Protein AF-A0A1Y1QY72-F1 (afdb_monomer)

Secondary structure (DSSP, 8-state):
-HHHHHHHHHHHHHHHHHHHHHHHHH------SEEEEEP--B-TTSPBPHHHHHHHHHHHHHHHTTS-SEEEEE--B-TTS-BHHHHHHHHHHHTT--GGGEEEETT--SHHHHHHHHTTT--TTS-EEEE--HHHHHHHHHHHHHTT-SSEEEE--S---HHHHHHHHHHHHHHHHHHHSPPPPPS--HHHHTT---TTEEEEEEEEEEETTEEEEEEEEEEEHHHHHHHHHHHHHHH-PPPPEEETTEEE-S-TT-TTPPPTTSSEEEEEEESS------GGGGGGS-EEEEEEEE--TT--

Radius of gyration: 23.37 Å; Cα contacts (8 Å, |Δi|>4): 575; chains: 1; bounding box: 53×59×59 Å

Organism: NCBI:txid525917

Sequence (304 aa):
MIKKSLLIFALLYFFGIAAIWLDGATTGYEKSEYAVVLGNQVYPSGEPSERLKARLERAAELFRDGTVQRIIVSGGLGKEGHDEATVMKQYLATQGIPTAAVVADSYGNNTRLTALNAHRWVQLDKPVIVVSQLYHLSRSEMAFRKEGFVNVGAAYPHYFEWRDVYASLRELPAWVSYWLSESVPECEDFLKEMGWKIDGVEYQSCDAEIALQSRTMVAKYHVAGKYAAAVEQLFHDRTGMPMMKFACCGWEVSGQLYLGVPIPDTPYAVYMVSGEETGIDDRAHWDQISHFKIYIRHLYWSDV

Solvent-accessible surface area (backbone atoms only — not comparable to full-atom values): 16502 Å² total; per-residue (Å²): 109,68,71,59,55,52,50,50,52,53,49,54,51,50,52,47,40,51,48,36,39,49,49,30,68,68,47,52,66,73,76,19,60,39,32,41,34,60,59,82,48,63,44,85,88,64,45,66,31,72,70,37,45,40,34,50,52,43,52,51,48,37,42,74,74,60,42,18,71,31,38,36,28,22,6,20,69,42,98,74,72,47,52,38,5,60,46,52,47,54,51,42,38,77,73,69,44,59,64,89,40,45,46,65,35,58,45,14,72,43,66,54,35,34,35,57,56,41,60,82,80,46,61,45,87,42,51,35,30,40,27,33,54,45,65,48,34,46,51,44,50,50,32,28,44,52,68,54,34,70,39,69,20,43,50,55,39,100,72,86,58,78,65,53,61,60,51,36,63,58,37,50,63,49,38,52,52,60,66,70,45,78,62,77,74,74,73,53,65,60,49,61,74,74,68,53,85,58,86,58,58,42,84,73,51,46,44,74,43,76,62,89,62,43,74,32,42,33,25,34,29,40,24,41,16,76,36,41,67,63,50,52,50,51,42,26,76,74,44,65,43,67,77,64,38,72,55,103,41,31,38,32,51,81,54,98,73,62,87,68,54,58,26,82,100,49,55,36,24,63,54,53,33,46,62,54,82,42,90,79,78,51,77,92,53,34,59,76,39,80,35,29,34,38,40,39,32,53,52,53,84,86,78,104

Structure (mmCIF, N/CA/C/O backbone):
data_AF-A0A1Y1QY72-F1
#
_entry.id   AF-A0A1Y1QY72-F1
#
loop_
_atom_site.group_PDB
_atom_site.id
_atom_site.type_symbol
_atom_site.label_atom_id
_atom_site.label_alt_id
_atom_site.label_comp_id
_atom_site.label_asym_id
_atom_site.label_entity_id
_atom_site.label_seq_id
_atom_site.pdbx_PDB_ins_code
_atom_site.Cartn_x
_atom_site.Cartn_y
_atom_site.Cartn_z
_atom_site.occupancy
_atom_site.B_iso_or_equiv
_atom_site.auth_seq_id
_atom_site.auth_comp_id
_atom_site.auth_asym_id
_atom_site.auth_atom_id
_atom_site.pdbx_PDB_model_num
ATOM 1 N N . MET A 1 1 ? -12.940 42.359 -2.063 1.00 66.81 1 MET A N 1
ATOM 2 C CA . MET A 1 1 ? -13.130 41.099 -2.822 1.00 66.81 1 MET A CA 1
ATOM 3 C C . MET A 1 1 ? -12.295 39.958 -2.246 1.00 66.81 1 MET A C 1
ATOM 5 O O . MET A 1 1 ? -12.886 38.960 -1.871 1.00 66.81 1 MET A O 1
ATOM 9 N N . ILE A 1 2 ? -10.988 40.148 -2.022 1.00 77.44 2 ILE A N 1
ATOM 10 C CA . ILE A 1 2 ? -10.061 39.130 -1.472 1.00 77.44 2 ILE A CA 1
ATOM 11 C C . ILE A 1 2 ? -10.559 38.459 -0.171 1.00 77.44 2 ILE A C 1
ATOM 13 O O . ILE A 1 2 ? -10.563 37.237 -0.078 1.00 77.44 2 ILE A O 1
ATOM 17 N N . LYS A 1 3 ? -11.079 39.224 0.805 1.00 81.25 3 LYS A N 1
ATOM 18 C CA . LYS A 1 3 ? -11.621 38.660 2.064 1.00 81.25 3 LYS A CA 1
ATOM 19 C C . LYS A 1 3 ? -12.824 37.724 1.865 1.00 81.25 3 LYS A C 1
ATOM 21 O O . LYS A 1 3 ? -12.964 36.760 2.606 1.00 81.25 3 LYS A O 1
ATOM 26 N N . LYS A 1 4 ? -13.681 37.995 0.871 1.00 83.06 4 LYS A N 1
ATOM 27 C CA . LYS A 1 4 ? -14.836 37.136 0.557 1.00 83.06 4 LYS A CA 1
ATOM 28 C C . LYS A 1 4 ? -14.373 35.836 -0.103 1.00 83.06 4 LYS A C 1
ATOM 30 O O . LYS A 1 4 ? -14.849 34.778 0.276 1.00 83.06 4 LYS A O 1
ATOM 35 N N . SER A 1 5 ? -13.406 35.910 -1.018 1.00 85.94 5 SER A N 1
ATOM 36 C CA . SER A 1 5 ? -12.816 34.730 -1.663 1.00 85.94 5 SER A CA 1
ATOM 37 C C . SER A 1 5 ? -12.088 33.820 -0.666 1.00 85.94 5 SER A C 1
ATOM 39 O O . SER A 1 5 ? -12.282 32.612 -0.704 1.00 85.94 5 SER A O 1
ATOM 41 N N . LEU A 1 6 ? -11.323 34.393 0.272 1.00 89.81 6 LEU A N 1
ATOM 42 C CA . LEU A 1 6 ? -10.676 33.644 1.361 1.00 89.81 6 LEU A CA 1
ATOM 43 C C . LEU A 1 6 ? -11.691 32.930 2.259 1.00 89.81 6 LEU A C 1
ATOM 45 O O . LEU A 1 6 ? -11.500 31.767 2.598 1.00 89.81 6 LEU A O 1
ATOM 49 N N . LEU A 1 7 ? -12.781 33.613 2.618 1.00 91.50 7 LEU A N 1
ATOM 50 C CA . LEU A 1 7 ? -13.839 33.023 3.434 1.00 91.50 7 LEU A CA 1
ATOM 51 C C . LEU A 1 7 ? -14.542 31.871 2.705 1.00 91.50 7 LEU A C 1
ATOM 53 O O . LEU A 1 7 ? -14.779 30.830 3.305 1.00 91.50 7 LEU A O 1
ATOM 57 N N . ILE A 1 8 ? -14.841 32.038 1.413 1.00 92.44 8 ILE A N 1
ATOM 58 C CA . ILE A 1 8 ? -15.445 30.981 0.590 1.00 92.44 8 ILE A CA 1
ATOM 59 C C . ILE A 1 8 ? -14.523 29.761 0.533 1.00 92.44 8 ILE A C 1
ATOM 61 O O . ILE A 1 8 ? -14.982 28.649 0.772 1.00 92.44 8 ILE A O 1
ATOM 65 N N . PHE A 1 9 ? -13.228 29.960 0.275 1.00 91.50 9 PHE A N 1
ATOM 66 C CA . PHE A 1 9 ? -12.260 28.864 0.244 1.00 91.50 9 PHE A CA 1
ATOM 67 C C . PHE A 1 9 ? -12.175 28.134 1.591 1.00 91.50 9 PHE A C 1
ATOM 69 O O . PHE A 1 9 ? -12.246 26.909 1.630 1.00 91.50 9 PHE A O 1
ATOM 76 N N . ALA A 1 10 ? -12.096 28.875 2.700 1.00 91.25 10 ALA A N 1
ATOM 77 C CA . ALA A 1 10 ? -12.064 28.292 4.039 1.00 91.25 10 ALA A CA 1
ATOM 78 C C . ALA A 1 10 ? -13.333 27.480 4.355 1.00 91.25 10 ALA A C 1
ATOM 80 O O . ALA A 1 10 ? -13.238 26.398 4.928 1.00 91.25 10 ALA A O 1
ATOM 81 N N . LEU A 1 11 ? -14.510 27.971 3.949 1.00 93.81 11 LEU A N 1
ATOM 82 C CA . LEU A 1 11 ? -15.774 27.250 4.112 1.00 93.81 11 LEU A CA 1
ATOM 83 C C . LEU A 1 11 ? -15.806 25.974 3.268 1.00 93.81 11 LEU A C 1
ATOM 85 O O . LEU A 1 11 ? -16.126 24.918 3.800 1.00 93.81 11 LEU A O 1
ATOM 89 N N . LEU A 1 12 ? -15.441 26.048 1.985 1.00 92.50 12 LEU A N 1
ATOM 90 C CA . LEU A 1 12 ? -15.376 24.873 1.107 1.00 92.50 12 LEU A CA 1
ATOM 91 C C . LEU A 1 12 ? -14.437 23.805 1.668 1.00 92.50 12 LEU A C 1
ATOM 93 O O . LEU A 1 12 ? -14.776 22.627 1.685 1.00 92.50 12 LEU A O 1
ATOM 97 N N . TYR A 1 13 ? -13.285 24.227 2.177 1.00 92.12 13 TYR A N 1
ATOM 98 C CA . TYR A 1 13 ? -12.310 23.333 2.778 1.00 92.12 13 TYR A CA 1
ATOM 99 C C . TYR A 1 13 ? -12.835 22.690 4.071 1.00 92.12 13 TYR A C 1
ATOM 101 O O . TYR A 1 13 ? -12.722 21.479 4.254 1.00 92.12 13 TYR A O 1
ATOM 109 N N . PHE A 1 14 ? -13.483 23.476 4.937 1.00 92.69 14 PHE A N 1
ATOM 110 C CA . PHE A 1 14 ? -14.139 22.972 6.145 1.00 92.69 14 PHE A CA 1
ATOM 111 C C . PHE A 1 14 ? -15.234 21.948 5.820 1.00 92.69 14 PHE A C 1
ATOM 113 O O . PHE A 1 14 ? -15.248 20.862 6.397 1.00 92.69 14 PHE A O 1
ATOM 120 N N . PHE A 1 15 ? -16.119 22.261 4.869 1.00 94.56 15 PHE A N 1
ATOM 121 C CA . PHE A 1 15 ? -17.171 21.340 4.437 1.00 94.56 15 PHE A CA 1
ATOM 122 C C . PHE A 1 15 ? -16.606 20.091 3.752 1.00 94.56 15 PHE A C 1
ATOM 124 O O . PHE A 1 15 ? -17.150 19.010 3.951 1.00 94.56 15 PHE A O 1
ATOM 131 N N . GLY A 1 16 ? -15.498 20.206 3.014 1.00 92.62 16 GLY A N 1
ATOM 132 C CA . GLY A 1 16 ? -14.800 19.058 2.433 1.00 92.62 16 GLY A CA 1
ATOM 133 C C . GLY A 1 16 ? -14.252 18.106 3.498 1.00 92.62 16 GLY A C 1
ATOM 134 O O . GLY A 1 16 ? -14.473 16.901 3.417 1.00 92.62 16 GLY A O 1
ATOM 135 N N . ILE A 1 17 ? -13.612 18.632 4.546 1.00 92.88 17 ILE A N 1
ATOM 136 C CA . ILE A 1 17 ? -13.170 17.814 5.687 1.00 92.88 17 ILE A CA 1
ATOM 137 C C . ILE A 1 17 ? -14.370 17.186 6.401 1.00 92.88 17 ILE A C 1
ATOM 139 O O . ILE A 1 17 ? -14.345 15.995 6.697 1.00 92.88 17 ILE A O 1
ATOM 143 N N . ALA A 1 18 ? -15.431 17.957 6.653 1.00 92.88 18 ALA A N 1
ATOM 144 C CA . ALA A 1 18 ? -16.638 17.438 7.292 1.00 92.88 18 ALA A CA 1
ATOM 145 C C . ALA A 1 18 ? -17.276 16.300 6.476 1.00 92.88 18 ALA A C 1
ATOM 147 O O . ALA A 1 18 ? -17.712 15.311 7.059 1.00 92.88 18 ALA A O 1
ATOM 148 N N . ALA A 1 19 ? -17.275 16.403 5.143 1.00 93.31 19 ALA A N 1
ATOM 149 C CA . ALA A 1 19 ? -17.743 15.345 4.255 1.00 93.31 19 ALA A CA 1
ATOM 150 C C . ALA A 1 19 ? -16.873 14.080 4.352 1.00 93.31 19 ALA A C 1
ATOM 152 O O . ALA A 1 19 ? -17.427 12.994 4.467 1.00 93.31 19 ALA A O 1
ATOM 153 N N . ILE A 1 20 ? -15.540 14.208 4.393 1.00 92.19 20 ILE A N 1
ATOM 154 C CA . ILE A 1 20 ? -14.619 13.067 4.586 1.00 92.19 20 ILE A CA 1
ATOM 155 C C . ILE A 1 20 ? -14.879 12.361 5.923 1.00 92.19 20 ILE A C 1
ATOM 157 O O . ILE A 1 20 ? -14.891 11.133 5.991 1.00 92.19 20 ILE A O 1
ATOM 161 N N . TRP A 1 21 ? -15.100 13.127 6.992 1.00 92.50 21 TRP A N 1
ATOM 162 C CA . TRP A 1 21 ? -15.429 12.568 8.303 1.00 92.50 21 TRP A CA 1
ATOM 163 C C . TRP A 1 21 ? -16.797 11.892 8.316 1.00 92.50 21 TRP A C 1
ATOM 165 O O . TRP A 1 21 ? -16.937 10.833 8.920 1.00 92.50 21 TRP A O 1
ATOM 175 N N . LEU A 1 22 ? -17.796 12.485 7.658 1.00 93.56 22 LEU A N 1
ATOM 176 C CA . LEU A 1 22 ? -19.130 11.902 7.546 1.00 93.56 22 LEU A CA 1
ATOM 177 C C . LEU A 1 22 ? -19.102 10.596 6.744 1.00 93.56 22 LEU A C 1
ATOM 179 O O . LEU A 1 22 ? -19.694 9.615 7.179 1.00 93.56 22 LEU A O 1
ATOM 183 N N . ASP A 1 23 ? -18.380 10.565 5.625 1.00 92.44 23 ASP A N 1
ATOM 184 C CA . ASP A 1 23 ? -18.156 9.363 4.814 1.00 92.44 23 ASP A CA 1
ATOM 185 C C . ASP A 1 23 ? -17.519 8.249 5.660 1.00 92.44 23 ASP A C 1
ATOM 187 O O . ASP A 1 23 ? -18.094 7.176 5.823 1.00 92.44 23 ASP A O 1
ATOM 191 N N . GLY A 1 24 ? -16.415 8.552 6.351 1.00 90.00 24 GLY A N 1
ATOM 192 C CA . GLY A 1 24 ? -15.778 7.598 7.260 1.00 90.00 24 GLY A CA 1
ATOM 193 C C . GLY A 1 24 ? -16.646 7.180 8.457 1.00 90.00 24 GLY A C 1
ATOM 194 O O . GLY A 1 24 ? -16.467 6.085 8.974 1.00 90.00 24 GLY A O 1
ATOM 195 N N . ALA A 1 25 ? -17.570 8.021 8.932 1.00 90.88 25 ALA A N 1
ATOM 196 C CA . ALA A 1 25 ? -18.426 7.710 10.086 1.00 90.88 25 ALA A CA 1
ATOM 197 C C . ALA A 1 25 ? -19.674 6.910 9.699 1.00 90.88 25 ALA A C 1
ATOM 199 O O . ALA A 1 25 ? -20.266 6.238 10.541 1.00 90.88 25 ALA A O 1
ATOM 200 N N . THR A 1 26 ? -20.091 7.022 8.439 1.00 91.62 26 THR A N 1
ATOM 201 C CA . THR A 1 26 ? -21.244 6.309 7.877 1.00 91.62 26 THR A CA 1
ATOM 202 C C . THR A 1 26 ? -20.843 5.043 7.131 1.00 91.62 26 THR A C 1
ATOM 204 O O . THR A 1 26 ? -21.720 4.274 6.738 1.00 91.62 26 THR A O 1
ATOM 207 N N . THR A 1 27 ? -19.537 4.800 6.977 1.00 88.56 27 THR A N 1
ATOM 208 C CA . THR A 1 27 ? -19.017 3.552 6.428 1.00 88.56 27 THR A CA 1
ATOM 209 C C . THR A 1 27 ? -19.488 2.354 7.252 1.00 88.56 27 THR A C 1
ATOM 211 O O . THR A 1 27 ? -19.553 2.383 8.486 1.00 88.56 27 THR A O 1
ATOM 214 N N . GLY A 1 28 ? -19.858 1.298 6.541 1.00 92.25 28 GLY A N 1
ATOM 215 C CA . GLY A 1 28 ? -20.252 0.024 7.115 1.00 92.25 28 GLY A CA 1
ATOM 216 C C . GLY A 1 28 ? -19.235 -1.049 6.770 1.00 92.25 28 GLY A C 1
ATOM 217 O O . GLY A 1 28 ? -18.312 -0.845 5.984 1.00 92.25 28 GLY A O 1
ATOM 218 N N . TYR A 1 29 ? -19.425 -2.228 7.339 1.00 96.62 29 TYR A N 1
ATOM 219 C CA . TYR A 1 29 ? -18.692 -3.412 6.930 1.00 96.62 29 TYR A CA 1
ATOM 220 C C . TYR A 1 29 ? -19.565 -4.650 7.078 1.00 96.62 29 TYR A C 1
ATOM 222 O O . TYR A 1 29 ? -20.431 -4.732 7.950 1.00 96.62 29 TYR A O 1
ATOM 230 N N . GLU A 1 30 ? -19.302 -5.628 6.225 1.00 95.19 30 GLU A N 1
ATOM 231 C CA . GLU A 1 30 ? -19.850 -6.971 6.338 1.00 95.19 30 GLU A CA 1
ATOM 232 C C . GLU A 1 30 ? -18.829 -7.889 7.014 1.00 95.19 30 GLU A C 1
ATOM 234 O O . GLU A 1 30 ? -17.636 -7.581 7.087 1.00 95.19 30 GLU A O 1
ATOM 239 N N . LYS A 1 31 ? -19.289 -9.043 7.504 1.00 97.50 31 LYS A N 1
ATOM 240 C CA . LYS A 1 31 ? -18.385 -10.081 8.006 1.00 97.50 31 LYS A CA 1
ATOM 241 C C . LYS A 1 31 ? -17.411 -10.485 6.894 1.00 97.50 31 LYS A C 1
ATOM 243 O O . LYS A 1 31 ? -17.825 -10.760 5.771 1.00 97.50 31 LYS A O 1
ATOM 248 N N . SER A 1 32 ? -16.128 -10.556 7.226 1.00 97.50 32 SER A N 1
ATOM 249 C CA . SER A 1 32 ? -15.042 -10.757 6.265 1.00 97.50 32 SER A CA 1
ATOM 250 C C . SER A 1 32 ? -14.103 -11.867 6.734 1.00 97.50 32 SER A C 1
ATOM 252 O O . SER A 1 32 ? -14.036 -12.185 7.917 1.00 97.50 32 SER A O 1
ATOM 254 N N . GLU A 1 33 ? -13.345 -12.478 5.826 1.00 98.00 33 GLU A N 1
ATOM 255 C CA . GLU A 1 33 ? -12.218 -13.323 6.239 1.00 98.00 33 GLU A CA 1
ATOM 256 C C . GLU A 1 33 ? -11.074 -12.465 6.806 1.00 98.00 33 GLU A C 1
ATOM 258 O O . GLU A 1 33 ? -10.463 -12.849 7.804 1.00 98.00 33 GLU A O 1
ATOM 263 N N . TYR A 1 34 ? -10.845 -11.277 6.233 1.00 98.38 34 TYR A N 1
ATOM 264 C CA . TYR A 1 34 ? -9.707 -10.410 6.542 1.00 98.38 34 TYR A CA 1
ATOM 265 C C . TYR A 1 34 ? -10.118 -9.007 7.008 1.00 98.38 34 TYR A C 1
ATOM 267 O O . TYR A 1 34 ? -10.948 -8.339 6.380 1.00 98.38 34 TYR A O 1
ATOM 275 N N . ALA A 1 35 ? -9.446 -8.529 8.059 1.00 98.62 35 ALA A N 1
ATOM 276 C CA . ALA A 1 35 ? -9.267 -7.101 8.326 1.00 98.62 35 ALA A CA 1
ATOM 277 C C . ALA A 1 35 ? -7.861 -6.668 7.887 1.00 98.62 35 ALA A C 1
ATOM 279 O O . ALA A 1 35 ? -6.893 -7.358 8.201 1.00 98.62 35 ALA A O 1
ATOM 280 N N . VAL A 1 36 ? -7.732 -5.522 7.217 1.00 98.75 36 VAL A N 1
ATOM 281 C CA . VAL A 1 36 ? -6.443 -4.919 6.852 1.00 98.75 36 VAL A CA 1
ATOM 282 C C . VAL A 1 36 ? -6.209 -3.666 7.687 1.00 98.75 36 VAL A C 1
ATOM 284 O O . VAL A 1 36 ? -6.891 -2.659 7.519 1.00 98.75 36 VAL A O 1
ATOM 287 N N . VAL A 1 37 ? -5.234 -3.719 8.589 1.00 98.69 37 VAL A N 1
ATOM 288 C CA . VAL A 1 37 ? -4.842 -2.610 9.461 1.00 98.69 37 VAL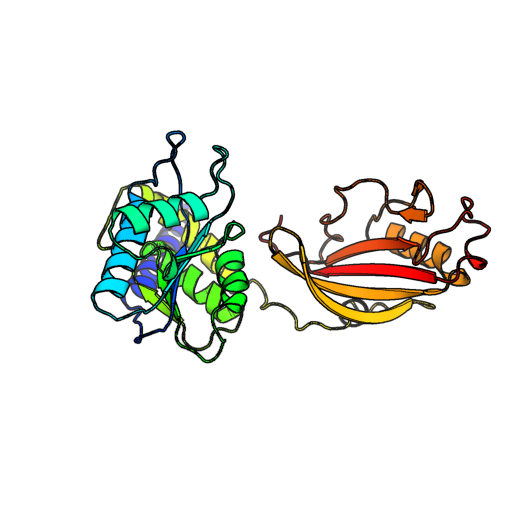 A CA 1
ATOM 289 C C . VAL A 1 37 ? -3.746 -1.804 8.790 1.00 98.69 37 VAL A C 1
ATOM 291 O O . VAL A 1 37 ? -2.653 -2.317 8.546 1.00 98.69 37 VAL A O 1
ATOM 294 N N . LEU A 1 38 ? -4.031 -0.531 8.518 1.00 97.69 38 LEU A N 1
ATOM 295 C CA . LEU A 1 38 ? -3.024 0.380 7.988 1.00 97.69 38 LEU A CA 1
ATOM 296 C C . LEU A 1 38 ? -2.046 0.794 9.090 1.00 97.69 38 LEU A C 1
ATOM 298 O O . LEU A 1 38 ? -2.466 1.127 10.206 1.00 97.69 38 LEU A O 1
ATOM 302 N N . GLY A 1 39 ? -0.770 0.889 8.732 1.00 94.00 39 GLY A N 1
ATOM 303 C CA . GLY A 1 39 ? 0.284 1.479 9.548 1.00 94.00 39 GLY A CA 1
ATOM 304 C C . GLY A 1 39 ? 0.106 2.985 9.781 1.00 94.00 39 GLY A C 1
ATOM 305 O O . GLY A 1 39 ? -0.647 3.690 9.095 1.00 94.00 39 GLY A O 1
ATOM 306 N N . ASN A 1 40 ? 0.763 3.481 10.818 1.00 91.88 40 ASN A N 1
ATOM 307 C CA . ASN A 1 40 ? 0.887 4.873 11.194 1.00 91.88 40 ASN A CA 1
ATOM 308 C C . ASN A 1 40 ? 2.320 5.221 11.648 1.00 91.88 40 ASN A C 1
ATOM 310 O O . ASN A 1 40 ? 3.094 5.775 10.872 1.00 91.88 40 ASN A O 1
ATOM 314 N N . GLN A 1 41 ? 2.646 4.979 12.919 1.00 91.50 41 GLN A N 1
ATOM 315 C CA . GLN A 1 41 ? 3.922 5.357 13.517 1.00 91.50 41 GLN A CA 1
ATOM 316 C C . GLN A 1 41 ? 4.304 4.350 14.599 1.00 91.50 41 GLN A C 1
ATOM 318 O O . GLN A 1 41 ? 3.512 4.085 15.510 1.00 91.50 41 GLN A O 1
ATOM 323 N N . VAL A 1 42 ? 5.551 3.892 14.532 1.00 92.19 42 VAL A N 1
ATOM 324 C CA . VAL A 1 42 ? 6.281 3.235 15.620 1.00 92.19 42 VAL A CA 1
ATOM 325 C C . VAL A 1 42 ? 7.250 4.256 16.210 1.00 92.19 42 VAL A C 1
ATOM 327 O O . VAL A 1 42 ? 7.941 4.965 15.476 1.00 92.19 42 VAL A O 1
ATOM 330 N N . TYR A 1 43 ? 7.257 4.387 17.533 1.00 92.00 43 TYR A N 1
ATOM 331 C CA . TYR A 1 43 ? 8.187 5.268 18.230 1.00 92.00 43 TYR A CA 1
ATOM 332 C C . TYR A 1 43 ? 9.625 4.734 18.141 1.00 92.00 43 TYR A C 1
ATOM 334 O O . TYR A 1 43 ? 9.818 3.532 17.965 1.00 92.00 43 TYR A O 1
ATOM 342 N N . PRO A 1 44 ? 10.653 5.578 18.347 1.00 88.50 44 PRO A N 1
ATOM 343 C CA . PRO A 1 44 ? 12.045 5.121 18.390 1.00 88.50 44 PRO A CA 1
ATOM 344 C C . PRO A 1 44 ? 12.290 3.984 19.395 1.00 88.50 44 PRO A C 1
ATOM 346 O O . PRO A 1 44 ? 13.157 3.142 19.176 1.00 88.50 44 PRO A O 1
ATOM 349 N N . SER A 1 45 ? 11.483 3.917 20.463 1.00 90.25 45 SER A N 1
ATOM 350 C CA . SER A 1 45 ? 11.499 2.835 21.456 1.00 90.25 45 SER A CA 1
ATOM 351 C C . SER A 1 45 ? 11.102 1.458 20.908 1.00 90.25 45 SER A C 1
ATOM 353 O O . SER A 1 45 ? 11.277 0.469 21.613 1.00 90.25 45 SER A O 1
ATOM 355 N N . GLY A 1 46 ? 10.554 1.377 19.692 1.00 90.19 46 GLY A N 1
ATOM 356 C CA . GLY A 1 46 ? 9.994 0.154 19.113 1.00 90.19 46 GLY A CA 1
ATOM 357 C C . GLY A 1 46 ? 8.529 -0.090 19.486 1.00 90.19 46 GLY A C 1
ATOM 358 O O . GLY A 1 46 ? 7.941 -1.071 19.040 1.00 90.19 46 GLY A O 1
ATOM 359 N N . GLU A 1 47 ? 7.908 0.795 20.273 1.00 93.12 47 GLU A N 1
ATOM 360 C CA . GLU A 1 47 ? 6.486 0.684 20.600 1.00 93.12 47 GLU A CA 1
ATOM 361 C C . GLU A 1 47 ? 5.588 1.310 19.522 1.00 93.12 47 GLU A C 1
ATOM 363 O O . GLU A 1 47 ? 5.907 2.386 19.003 1.00 93.12 47 GLU A O 1
ATOM 368 N N . PRO A 1 48 ? 4.418 0.713 19.224 1.00 95.69 48 PRO A N 1
ATOM 369 C CA . PRO A 1 48 ? 3.401 1.377 18.419 1.00 95.69 48 PRO A CA 1
ATOM 370 C C . PRO A 1 48 ? 2.973 2.704 19.062 1.00 95.69 48 PRO A C 1
ATOM 372 O O . PRO A 1 48 ? 2.804 2.789 20.279 1.00 95.69 48 PRO A O 1
ATOM 375 N N . SER A 1 49 ? 2.733 3.733 18.251 1.00 94.81 49 SER A N 1
ATOM 376 C CA . SER A 1 49 ? 2.087 4.962 18.728 1.00 94.81 49 SER A CA 1
ATOM 377 C C . SER A 1 49 ? 0.687 4.692 19.277 1.00 94.81 49 SER A C 1
ATOM 379 O O . SER A 1 49 ? 0.045 3.725 18.883 1.00 94.81 49 SER A O 1
ATOM 381 N N . GLU A 1 50 ? 0.160 5.576 20.126 1.00 95.00 50 GLU A N 1
ATOM 382 C CA . GLU A 1 50 ? -1.186 5.415 20.708 1.00 95.00 50 GLU A CA 1
ATOM 383 C C . GLU A 1 50 ? -2.274 5.299 19.629 1.00 95.00 50 GLU A C 1
ATOM 385 O O . GLU A 1 50 ? -3.175 4.468 19.709 1.00 95.00 50 GLU A O 1
ATOM 390 N N . ARG A 1 51 ? -2.115 6.038 18.528 1.00 94.00 51 ARG A N 1
ATOM 391 C CA . ARG A 1 51 ? -2.953 5.895 17.332 1.00 94.00 51 ARG A CA 1
ATOM 392 C C . ARG A 1 51 ? -2.887 4.495 16.733 1.00 94.00 51 ARG A C 1
ATOM 394 O O . ARG A 1 51 ? -3.899 3.973 16.268 1.00 94.00 51 ARG A O 1
ATOM 401 N N . LEU A 1 52 ? -1.679 3.945 16.627 1.00 96.12 52 LEU A N 1
ATOM 402 C CA . LEU A 1 52 ? -1.447 2.637 16.032 1.00 96.12 52 LEU A CA 1
ATOM 403 C C . LEU A 1 52 ? -1.987 1.539 16.950 1.00 96.12 52 LEU A C 1
ATOM 405 O O . LEU A 1 52 ? -2.700 0.667 16.464 1.00 96.12 52 LEU A O 1
ATOM 409 N N . LYS A 1 53 ? -1.762 1.652 18.267 1.00 97.62 53 LYS A N 1
ATOM 410 C CA . LYS A 1 53 ? -2.379 0.795 19.292 1.00 97.62 53 LYS A CA 1
ATOM 411 C C . LYS A 1 53 ? -3.896 0.778 19.141 1.00 97.62 53 LYS A C 1
ATOM 413 O O . LYS A 1 53 ? -4.455 -0.293 18.955 1.00 97.62 53 LYS A O 1
ATOM 418 N N . ALA A 1 54 ? -4.540 1.943 19.048 1.00 97.44 54 ALA A N 1
ATOM 419 C CA . ALA A 1 54 ? -5.989 2.028 18.866 1.00 97.44 54 ALA A CA 1
ATOM 420 C C . ALA A 1 54 ? -6.484 1.299 17.595 1.00 97.44 54 ALA A C 1
ATOM 422 O O . ALA A 1 54 ? -7.501 0.608 17.631 1.00 97.44 54 ALA A O 1
ATOM 423 N N . ARG A 1 55 ? -5.763 1.388 16.462 1.00 98.12 55 ARG A N 1
ATOM 424 C CA . ARG A 1 55 ? -6.112 0.612 15.247 1.00 98.12 55 ARG A CA 1
ATOM 425 C C . ARG A 1 55 ? -5.986 -0.894 15.479 1.00 98.12 55 ARG A C 1
ATOM 427 O O . ARG A 1 55 ? -6.851 -1.652 15.047 1.00 98.12 55 ARG A O 1
ATOM 434 N N . LEU A 1 56 ? -4.912 -1.323 16.139 1.00 98.56 56 LEU A N 1
ATOM 435 C CA . LEU A 1 56 ? -4.644 -2.733 16.422 1.00 98.56 56 LEU A CA 1
ATOM 436 C C . LEU A 1 56 ? -5.655 -3.307 17.417 1.00 98.56 56 LEU A C 1
ATOM 438 O O . LEU A 1 56 ? -6.156 -4.406 17.205 1.00 98.56 56 LEU A O 1
ATOM 442 N N . GLU A 1 57 ? -6.020 -2.551 18.449 1.00 98.25 57 GLU A N 1
ATOM 443 C CA . GLU A 1 57 ? -7.080 -2.906 19.395 1.00 98.25 57 GLU A CA 1
ATOM 444 C C . GLU A 1 57 ? -8.418 -3.077 18.676 1.00 98.25 57 GLU A C 1
ATOM 446 O O . GLU A 1 57 ? -9.085 -4.096 18.864 1.00 98.25 57 GLU A O 1
ATOM 451 N N . ARG A 1 58 ? -8.763 -2.160 17.759 1.00 98.31 58 ARG A N 1
ATOM 452 C CA . ARG A 1 58 ? -9.980 -2.294 16.951 1.00 98.31 58 ARG A CA 1
ATOM 453 C C . ARG A 1 58 ? -9.969 -3.558 16.088 1.00 98.31 58 ARG A C 1
ATOM 455 O O . ARG A 1 58 ? -10.979 -4.246 15.990 1.00 98.31 58 ARG A O 1
ATOM 462 N N . ALA A 1 59 ? -8.833 -3.904 15.487 1.00 98.56 59 ALA A N 1
ATOM 463 C CA . ALA A 1 59 ? -8.698 -5.146 14.727 1.00 98.56 59 ALA A CA 1
ATOM 464 C C . ALA A 1 59 ? -8.784 -6.397 15.621 1.00 98.56 59 ALA A C 1
ATOM 466 O O . ALA A 1 59 ? -9.390 -7.397 15.237 1.00 98.56 59 ALA A O 1
ATOM 467 N N . ALA A 1 60 ? -8.223 -6.334 16.831 1.00 98.69 60 ALA A N 1
ATOM 468 C CA . ALA A 1 60 ? -8.315 -7.401 17.821 1.00 98.69 60 ALA A CA 1
ATOM 469 C C . ALA A 1 60 ? -9.758 -7.613 18.312 1.00 98.69 60 ALA A C 1
ATOM 471 O O . ALA A 1 60 ? -10.160 -8.749 18.556 1.00 98.69 60 ALA A O 1
ATOM 472 N N . GLU A 1 61 ? -10.559 -6.553 18.450 1.00 98.38 61 GLU A N 1
ATOM 473 C CA . GLU A 1 61 ? -12.001 -6.655 18.720 1.00 98.38 61 GLU A CA 1
ATOM 474 C C . GLU A 1 61 ? -12.734 -7.405 17.606 1.00 98.38 61 GLU A C 1
ATOM 476 O O . GLU A 1 61 ? -13.381 -8.408 17.900 1.00 98.38 61 GLU A O 1
ATOM 481 N N . LEU A 1 62 ? -12.547 -6.988 16.347 1.00 98.50 62 LEU A N 1
ATOM 482 C CA . LEU A 1 62 ? -13.164 -7.627 15.174 1.00 98.50 62 LEU A CA 1
ATOM 483 C C . LEU A 1 62 ? -12.775 -9.106 15.027 1.00 98.50 62 LEU A C 1
ATOM 485 O O . LEU A 1 62 ? -13.514 -9.910 14.466 1.00 98.50 62 LEU A O 1
ATOM 489 N N . PHE A 1 63 ? -11.580 -9.482 15.480 1.00 98.69 63 PHE A N 1
ATOM 490 C CA . PHE A 1 63 ? -11.167 -10.881 15.499 1.00 98.69 63 PHE A CA 1
ATOM 491 C C . PHE A 1 63 ? -11.856 -11.652 16.631 1.00 98.69 63 PHE A C 1
ATOM 493 O O . PHE A 1 63 ? -12.361 -12.754 16.422 1.00 98.69 63 PHE A O 1
ATOM 500 N N . ARG A 1 64 ? -11.898 -11.077 17.840 1.00 98.44 64 ARG A N 1
ATOM 501 C CA . ARG A 1 64 ? -12.477 -11.726 19.029 1.00 98.44 64 ARG A CA 1
ATOM 502 C C . ARG A 1 64 ? -13.987 -11.915 18.927 1.00 98.44 64 ARG A C 1
ATOM 504 O O . ARG A 1 64 ? -14.490 -12.928 19.404 1.00 98.44 64 ARG A O 1
ATOM 511 N N . ASP A 1 65 ? -14.697 -10.975 18.311 1.00 97.44 65 ASP A N 1
ATOM 512 C CA . ASP A 1 65 ? -16.140 -11.088 18.066 1.00 97.44 65 ASP A CA 1
ATOM 513 C C . ASP A 1 65 ? -16.481 -11.971 16.845 1.00 97.44 65 ASP A C 1
ATOM 515 O O . ASP A 1 65 ? -17.648 -12.275 16.589 1.00 97.44 65 ASP A O 1
ATOM 519 N N . GLY A 1 66 ? -15.462 -12.440 16.114 1.00 98.06 66 GLY A N 1
ATOM 520 C CA . GLY A 1 66 ? -15.611 -13.301 14.946 1.00 98.06 66 GLY A CA 1
ATOM 521 C C . GLY A 1 66 ? -16.118 -12.578 13.696 1.00 98.06 66 GLY A C 1
ATOM 522 O O . GLY A 1 66 ? -16.588 -13.252 12.769 1.00 98.06 66 GLY A O 1
ATOM 523 N N . THR A 1 67 ? -16.050 -11.245 13.652 1.00 98.56 67 THR A N 1
ATOM 524 C CA . THR A 1 67 ? -16.290 -10.442 12.443 1.00 98.56 67 THR A CA 1
ATOM 525 C C . THR A 1 67 ? -15.215 -10.693 11.387 1.00 98.56 67 THR A C 1
ATOM 527 O O . THR A 1 67 ? -15.528 -10.696 10.196 1.00 98.56 67 THR A O 1
ATOM 530 N N . VAL A 1 68 ? -13.972 -10.956 11.808 1.00 98.62 68 VAL A N 1
ATOM 531 C CA . VAL A 1 68 ? -12.879 -11.405 10.932 1.00 98.62 68 VAL A CA 1
ATOM 532 C C . VAL A 1 68 ? -12.191 -12.662 11.442 1.00 98.62 68 VAL A C 1
ATOM 534 O O . VAL A 1 68 ? -12.190 -12.949 12.635 1.00 98.62 68 VAL A O 1
ATOM 537 N N . GLN A 1 69 ? -11.594 -13.424 10.524 1.00 98.25 69 GLN A N 1
ATOM 538 C CA . GLN A 1 69 ? -10.863 -14.659 10.838 1.00 98.25 69 GLN A CA 1
ATOM 539 C C . GLN A 1 69 ? -9.347 -14.470 10.807 1.00 98.25 69 GLN A C 1
ATOM 541 O O . GLN A 1 69 ? -8.611 -15.275 11.373 1.00 98.25 69 GLN A O 1
ATOM 546 N N . ARG A 1 70 ? -8.867 -13.443 10.102 1.00 98.56 70 ARG A N 1
ATOM 547 C CA . ARG A 1 70 ? -7.452 -13.117 9.939 1.00 98.56 70 ARG A CA 1
ATOM 548 C C . ARG A 1 70 ? -7.263 -11.606 9.930 1.00 98.56 70 ARG A C 1
ATOM 550 O O . ARG A 1 70 ? -8.133 -10.853 9.495 1.00 98.56 70 ARG A O 1
ATOM 557 N N . ILE A 1 71 ? -6.101 -11.170 10.398 1.00 98.88 71 ILE A N 1
ATOM 558 C CA . ILE A 1 71 ? -5.698 -9.765 10.403 1.00 98.88 71 ILE A CA 1
ATOM 559 C C . ILE A 1 71 ? -4.456 -9.629 9.527 1.00 98.88 71 ILE A C 1
ATOM 561 O O . ILE A 1 71 ? -3.454 -10.304 9.752 1.00 98.88 71 ILE A O 1
ATOM 565 N N . ILE A 1 72 ? -4.506 -8.745 8.541 1.00 98.56 72 ILE A N 1
ATOM 566 C CA . ILE A 1 72 ? -3.337 -8.286 7.796 1.00 98.56 72 ILE A CA 1
ATOM 567 C C . ILE A 1 72 ? -2.920 -6.963 8.425 1.00 98.56 72 ILE A C 1
ATOM 569 O O . ILE A 1 72 ? -3.721 -6.037 8.506 1.00 98.56 72 ILE A O 1
ATOM 573 N N . VAL A 1 73 ? -1.679 -6.864 8.876 1.00 98.38 73 VAL A N 1
ATOM 574 C CA . VAL A 1 73 ? -1.098 -5.610 9.355 1.00 98.38 73 VAL A CA 1
ATOM 575 C C . VAL A 1 73 ? -0.093 -5.136 8.309 1.00 98.38 73 VAL A C 1
ATOM 577 O O . VAL A 1 73 ? 0.846 -5.860 7.986 1.00 98.38 73 VAL A O 1
ATOM 580 N N . SER A 1 74 ? -0.323 -3.961 7.723 1.00 93.19 74 SER A N 1
ATOM 581 C CA . SER A 1 74 ? 0.447 -3.455 6.578 1.00 93.19 74 SER A CA 1
ATOM 582 C C . SER A 1 74 ? 1.104 -2.119 6.911 1.00 93.19 74 SER A C 1
ATOM 584 O O . SER A 1 74 ? 0.417 -1.147 7.231 1.00 93.19 74 SER A O 1
ATOM 586 N N . GLY A 1 75 ? 2.435 -2.089 6.881 1.00 84.31 75 GLY A N 1
ATOM 587 C CA . GLY A 1 75 ? 3.249 -0.939 7.264 1.00 84.31 75 GLY A CA 1
ATOM 588 C C . GLY A 1 75 ? 4.702 -1.132 6.841 1.00 84.31 75 GLY A C 1
ATOM 589 O O . GLY A 1 75 ? 5.189 -2.254 6.783 1.00 84.31 75 GLY A O 1
ATOM 590 N N . GLY A 1 76 ? 5.369 -0.037 6.498 1.00 81.94 76 GLY A N 1
ATOM 591 C CA . GLY A 1 76 ? 6.721 -0.042 5.949 1.00 81.94 76 GLY A CA 1
ATOM 592 C C . GLY A 1 76 ? 7.853 -0.065 6.972 1.00 81.94 76 GLY A C 1
ATOM 593 O O .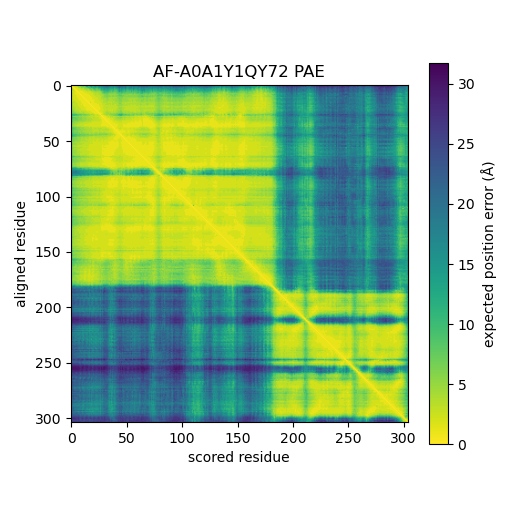 GLY A 1 76 ? 7.647 -0.183 8.180 1.00 81.94 76 GLY A O 1
ATOM 594 N N . LEU A 1 77 ? 9.072 0.166 6.477 1.00 75.38 77 LEU A N 1
ATOM 595 C CA . LEU A 1 77 ? 10.190 0.561 7.331 1.00 75.38 77 LEU A CA 1
ATOM 596 C C . LEU A 1 77 ? 9.978 2.014 7.782 1.00 75.38 77 LEU A C 1
ATOM 598 O O . LEU A 1 77 ? 10.007 2.943 6.970 1.00 75.38 77 LEU A O 1
ATOM 602 N N . GLY A 1 78 ? 9.750 2.216 9.078 1.00 66.06 78 GLY A N 1
ATOM 603 C CA . GLY A 1 78 ? 9.610 3.549 9.652 1.00 66.06 78 GLY A CA 1
ATOM 604 C C . GLY A 1 78 ? 10.913 4.349 9.556 1.00 66.06 78 GLY A C 1
ATOM 605 O O . GLY A 1 78 ? 12.002 3.784 9.475 1.00 66.06 78 GLY A O 1
ATOM 606 N N . LYS A 1 79 ? 10.822 5.683 9.645 1.00 63.12 79 LYS A N 1
ATOM 607 C CA . LYS A 1 79 ? 12.002 6.579 9.667 1.00 63.12 79 LYS A CA 1
ATOM 608 C C . LYS A 1 79 ? 13.014 6.227 10.764 1.00 63.12 79 LYS A C 1
ATOM 610 O O . LYS A 1 79 ? 14.199 6.485 10.607 1.00 63.12 79 LYS A O 1
ATOM 615 N N . GLU A 1 80 ? 12.531 5.617 11.842 1.00 69.38 80 GLU A N 1
ATOM 616 C CA . GLU A 1 80 ? 13.320 5.182 12.997 1.00 69.38 80 GLU A CA 1
ATOM 617 C C . GLU A 1 80 ? 14.003 3.813 12.792 1.00 69.38 80 GLU A C 1
ATOM 619 O O . GLU A 1 80 ? 14.676 3.324 13.693 1.00 69.38 80 GLU A O 1
ATOM 624 N N . GLY A 1 81 ? 13.826 3.174 11.627 1.00 74.06 81 GLY A N 1
ATOM 625 C CA . GLY A 1 81 ? 14.460 1.898 11.274 1.00 74.06 81 GLY A CA 1
ATOM 626 C C . GLY A 1 81 ? 13.709 0.640 11.723 1.00 74.06 81 GLY A C 1
ATOM 627 O O . GLY A 1 81 ? 14.218 -0.463 11.544 1.00 74.06 81 GLY A O 1
ATOM 628 N N . HIS A 1 82 ? 12.504 0.781 12.282 1.00 81.00 82 HIS A N 1
ATOM 629 C CA . HIS A 1 82 ? 11.663 -0.353 12.685 1.00 81.00 82 HIS A CA 1
ATOM 630 C C . HIS A 1 82 ? 10.760 -0.816 11.539 1.00 81.00 82 HIS A C 1
ATOM 632 O O . HIS A 1 82 ? 10.119 0.010 10.889 1.00 81.00 82 HIS A O 1
ATOM 638 N N . ASP A 1 83 ? 10.672 -2.132 11.320 1.00 85.31 83 ASP A N 1
ATOM 639 C CA . ASP A 1 83 ? 9.635 -2.734 10.472 1.00 85.31 83 ASP A CA 1
ATOM 640 C C . ASP A 1 83 ? 8.291 -2.644 11.202 1.00 85.31 83 ASP A C 1
ATOM 642 O O . ASP A 1 83 ? 8.022 -3.375 12.164 1.00 85.31 83 ASP A O 1
ATOM 646 N N . GLU A 1 84 ? 7.453 -1.717 10.747 1.00 89.81 84 GLU A N 1
ATOM 647 C CA . GLU A 1 84 ? 6.176 -1.425 11.373 1.00 89.81 84 GLU A CA 1
ATOM 648 C C . GLU A 1 84 ? 5.239 -2.637 11.380 1.00 89.81 84 GLU A C 1
ATOM 650 O O . GLU A 1 84 ? 4.602 -2.905 12.400 1.00 89.81 84 GLU A O 1
ATOM 655 N N . ALA A 1 85 ? 5.176 -3.411 10.292 1.00 92.25 85 ALA A N 1
ATOM 656 C CA . ALA A 1 85 ? 4.295 -4.573 10.210 1.00 92.25 85 ALA A CA 1
ATOM 657 C C . ALA A 1 85 ? 4.690 -5.668 11.203 1.00 92.25 85 ALA A C 1
ATOM 659 O O . ALA A 1 85 ? 3.829 -6.274 11.853 1.00 92.25 85 ALA A O 1
ATOM 660 N N . THR A 1 86 ? 5.993 -5.873 11.384 1.00 93.62 86 THR A N 1
ATOM 661 C CA . THR A 1 86 ? 6.515 -6.792 12.398 1.00 93.62 86 THR A CA 1
ATOM 662 C C . THR A 1 86 ? 6.140 -6.335 13.812 1.00 93.62 86 THR A C 1
ATOM 664 O O . THR A 1 86 ? 5.643 -7.144 14.602 1.00 93.62 86 THR A O 1
ATOM 667 N N . VAL A 1 87 ? 6.290 -5.042 14.120 1.00 96.88 87 VAL A N 1
ATOM 668 C CA . VAL A 1 87 ? 5.911 -4.464 15.424 1.00 96.88 87 VAL A CA 1
ATOM 669 C C . VAL A 1 87 ? 4.405 -4.592 15.679 1.00 96.88 87 VAL A C 1
ATOM 671 O O . VAL A 1 87 ? 3.990 -5.026 16.755 1.00 96.88 87 VAL A O 1
ATOM 674 N N . MET A 1 88 ? 3.569 -4.293 14.681 1.00 98.25 88 MET A N 1
ATOM 675 C CA . MET A 1 88 ? 2.114 -4.456 14.766 1.00 98.25 88 MET A CA 1
ATOM 676 C C . MET A 1 88 ? 1.709 -5.906 15.061 1.00 98.25 88 MET A C 1
ATOM 678 O O . MET A 1 88 ? 0.862 -6.157 15.922 1.00 98.25 88 MET A O 1
ATOM 682 N N . LYS A 1 89 ? 2.330 -6.873 14.373 1.00 98.31 89 LYS A N 1
ATOM 683 C CA . LYS A 1 89 ? 2.064 -8.301 14.577 1.00 98.31 89 LYS A CA 1
ATOM 684 C C . LYS A 1 89 ? 2.449 -8.756 15.982 1.00 98.31 89 LYS A C 1
ATOM 686 O O . LYS A 1 89 ? 1.695 -9.499 16.609 1.00 98.31 89 LYS A O 1
ATOM 691 N N . GLN A 1 90 ? 3.598 -8.306 16.482 1.00 97.88 90 GLN A N 1
ATOM 692 C CA . GLN A 1 90 ? 4.038 -8.598 17.847 1.00 97.88 90 GLN A CA 1
ATOM 693 C C . GLN A 1 90 ? 3.087 -7.994 18.881 1.00 97.88 90 GLN A C 1
ATOM 695 O O . GLN A 1 90 ? 2.703 -8.683 19.823 1.00 97.88 90 GLN A O 1
ATOM 700 N N . TYR A 1 91 ? 2.642 -6.753 18.679 1.00 98.25 91 TYR A N 1
ATOM 701 C CA . TYR A 1 91 ? 1.667 -6.118 19.561 1.00 98.25 91 TYR A CA 1
ATOM 702 C C . TYR A 1 91 ? 0.337 -6.888 19.603 1.00 98.25 91 TYR A C 1
ATOM 704 O O . TYR A 1 91 ? -0.173 -7.169 20.680 1.00 98.25 91 TYR A O 1
ATOM 712 N N . LEU A 1 92 ? -0.211 -7.321 18.463 1.00 98.62 92 LEU A N 1
ATOM 713 C CA . LEU A 1 92 ? -1.431 -8.145 18.460 1.00 98.62 92 LEU A CA 1
ATOM 714 C C . LEU A 1 92 ? -1.245 -9.478 19.202 1.00 98.62 92 LEU A C 1
ATOM 716 O O . LEU A 1 92 ? -2.172 -9.949 19.862 1.00 98.62 92 LEU A O 1
ATOM 720 N N . ALA A 1 93 ? -0.046 -10.061 19.149 1.00 98.25 93 ALA A N 1
ATOM 721 C CA . ALA A 1 93 ? 0.270 -11.259 19.919 1.00 98.25 93 ALA A CA 1
ATOM 722 C C . ALA A 1 93 ? 0.235 -11.001 21.436 1.00 98.25 93 ALA A C 1
ATOM 724 O O . ALA A 1 93 ? -0.273 -11.842 22.178 1.00 98.25 93 ALA A O 1
ATOM 725 N N . THR A 1 94 ? 0.695 -9.833 21.910 1.00 97.56 94 THR A N 1
ATOM 726 C CA . THR A 1 94 ? 0.571 -9.464 23.337 1.00 97.56 94 THR A CA 1
ATOM 727 C C . THR A 1 94 ? -0.880 -9.216 23.756 1.00 97.56 94 THR A C 1
ATOM 729 O O . THR A 1 94 ? -1.217 -9.423 24.918 1.00 97.56 94 THR A O 1
ATOM 732 N N . GLN A 1 95 ? -1.758 -8.870 22.807 1.00 97.25 95 GLN A N 1
ATOM 733 C CA . GLN A 1 95 ? -3.213 -8.780 23.002 1.00 97.25 95 GLN A CA 1
ATOM 734 C C . GLN A 1 95 ? -3.932 -10.144 22.946 1.00 97.25 95 GLN A C 1
ATOM 736 O O . GLN A 1 95 ? -5.163 -10.201 22.998 1.00 97.25 95 GLN A O 1
ATOM 741 N N . GLY A 1 96 ? -3.189 -11.251 22.843 1.00 97.50 96 GLY A N 1
ATOM 742 C CA . GLY A 1 96 ? -3.734 -12.610 22.836 1.00 97.50 96 GLY A CA 1
ATOM 743 C C . GLY A 1 96 ? -4.240 -13.092 21.474 1.00 97.50 96 GLY A C 1
ATOM 744 O O . GLY A 1 96 ? -4.872 -14.146 21.406 1.00 97.50 96 GLY A O 1
ATOM 745 N N . ILE A 1 97 ? -3.968 -12.364 20.385 1.00 98.50 97 ILE A N 1
ATOM 746 C CA . ILE A 1 97 ? -4.304 -12.817 19.031 1.00 98.50 97 ILE A CA 1
ATOM 747 C C . ILE A 1 97 ? -3.258 -13.846 18.568 1.00 98.50 97 ILE A C 1
ATOM 749 O O . ILE A 1 97 ? -2.060 -13.553 18.604 1.00 98.50 97 ILE A O 1
ATOM 753 N N . PRO A 1 98 ? -3.660 -15.045 18.100 1.00 98.25 98 PRO A N 1
ATOM 754 C CA . PRO A 1 98 ? -2.713 -16.038 17.605 1.00 98.25 98 PRO A CA 1
ATOM 755 C C . PRO A 1 98 ? -1.868 -15.486 16.453 1.00 98.25 98 PRO A C 1
ATOM 757 O O . PRO A 1 98 ? -2.398 -14.996 15.459 1.00 98.25 98 PRO A O 1
ATOM 760 N N . THR A 1 99 ? -0.545 -15.633 16.524 1.00 97.06 99 THR A N 1
ATOM 761 C CA . THR A 1 99 ? 0.375 -15.132 15.484 1.00 97.06 99 THR A CA 1
ATOM 762 C C . THR A 1 99 ? 0.133 -15.750 14.104 1.00 97.06 99 THR A C 1
ATOM 764 O O . THR A 1 99 ? 0.461 -15.124 13.098 1.00 97.06 99 THR A O 1
ATOM 767 N N . ALA A 1 100 ? -0.454 -16.950 14.047 1.00 97.12 100 ALA A N 1
ATOM 768 C CA . ALA A 1 100 ? -0.876 -17.617 12.813 1.00 97.12 100 ALA A CA 1
ATOM 769 C C . ALA A 1 100 ? -2.108 -16.965 12.157 1.00 97.12 100 ALA A C 1
ATOM 771 O O . ALA A 1 100 ? -2.316 -17.126 10.958 1.00 97.12 100 ALA A O 1
ATOM 772 N N . ALA A 1 101 ? -2.909 -16.219 12.923 1.00 97.94 101 ALA A N 1
ATOM 773 C CA . ALA A 1 101 ? -4.031 -15.437 12.410 1.00 97.94 101 ALA A CA 1
ATOM 774 C C . ALA A 1 101 ? -3.612 -14.038 11.926 1.00 97.94 101 ALA A C 1
ATOM 776 O O . ALA A 1 101 ? -4.427 -13.333 11.332 1.00 97.94 101 ALA A O 1
ATOM 777 N N . VAL A 1 102 ? -2.358 -13.635 12.170 1.00 98.56 102 VAL A N 1
ATOM 778 C CA . VAL A 1 102 ? -1.836 -12.317 11.798 1.00 98.56 102 VAL A CA 1
ATOM 779 C C . VAL A 1 102 ? -0.796 -12.439 10.689 1.00 98.56 102 VAL A C 1
ATOM 781 O O . VAL A 1 102 ? 0.265 -13.051 10.856 1.00 98.56 102 VAL A O 1
ATOM 784 N N . VAL A 1 103 ? -1.068 -11.799 9.561 1.00 94.62 103 VAL A N 1
ATOM 785 C CA . VAL A 1 103 ? -0.153 -11.672 8.426 1.00 94.62 103 VAL A CA 1
ATOM 786 C C . VAL A 1 103 ? 0.503 -10.296 8.480 1.00 94.62 103 VAL A C 1
ATOM 788 O O . VAL A 1 103 ? -0.187 -9.297 8.650 1.00 94.62 103 VAL A O 1
ATOM 791 N N . ALA A 1 104 ? 1.828 -10.245 8.349 1.00 90.62 104 ALA A N 1
ATOM 792 C CA . ALA A 1 104 ? 2.579 -8.994 8.298 1.00 90.62 104 ALA A CA 1
ATOM 793 C C . ALA A 1 104 ? 2.941 -8.664 6.844 1.00 90.62 104 ALA A C 1
ATOM 795 O O . ALA A 1 104 ? 3.528 -9.495 6.150 1.00 90.62 104 ALA A O 1
ATOM 796 N N . ASP A 1 105 ? 2.587 -7.460 6.409 1.00 87.12 105 ASP A N 1
ATOM 797 C CA . ASP A 1 105 ? 2.985 -6.869 5.135 1.00 87.12 105 ASP A CA 1
ATOM 798 C C . ASP A 1 105 ? 3.947 -5.697 5.378 1.00 87.12 105 ASP A C 1
ATOM 800 O O . ASP A 1 105 ? 3.520 -4.553 5.545 1.00 87.12 105 ASP A O 1
ATOM 804 N N . SER A 1 106 ? 5.251 -5.992 5.374 1.00 82.62 106 SER A N 1
ATOM 805 C CA . SER A 1 106 ? 6.334 -5.017 5.595 1.00 82.62 106 SER A CA 1
ATOM 806 C C . SER A 1 106 ? 6.559 -4.049 4.421 1.00 82.62 106 SER A C 1
ATOM 808 O O . SER A 1 106 ? 7.511 -3.268 4.425 1.00 82.62 106 SER A O 1
ATOM 810 N N . TYR A 1 107 ? 5.717 -4.115 3.383 1.00 75.81 107 TYR A N 1
ATOM 811 C CA . TYR A 1 107 ? 5.826 -3.311 2.162 1.00 75.81 107 TYR A CA 1
ATOM 812 C C . TYR A 1 107 ? 4.651 -2.332 1.989 1.00 75.81 107 TYR A C 1
ATOM 814 O O . TYR A 1 107 ? 4.464 -1.758 0.916 1.00 75.81 107 TYR A O 1
ATOM 822 N N . GLY A 1 108 ? 3.863 -2.120 3.047 1.00 73.50 108 GLY A N 1
ATOM 823 C CA . GLY A 1 108 ? 2.747 -1.173 3.109 1.00 73.50 108 GLY A CA 1
ATOM 824 C C . GLY A 1 108 ? 3.169 0.270 3.380 1.00 73.50 108 GLY A C 1
ATOM 825 O O . GLY A 1 108 ? 2.709 0.869 4.348 1.00 73.50 108 GLY A O 1
ATOM 826 N N . ASN A 1 109 ? 4.068 0.839 2.572 1.00 74.25 109 ASN A N 1
ATOM 827 C CA . ASN A 1 109 ? 4.645 2.168 2.849 1.00 74.25 109 ASN A CA 1
ATOM 828 C C . ASN A 1 109 ? 3.638 3.323 2.711 1.00 74.25 109 ASN A C 1
ATOM 830 O O . ASN A 1 109 ? 3.851 4.413 3.240 1.00 74.25 109 ASN A O 1
ATOM 834 N N . ASN A 1 110 ? 2.552 3.108 1.972 1.00 80.31 110 ASN A N 1
ATOM 835 C CA . ASN A 1 110 ? 1.467 4.066 1.829 1.00 80.31 110 ASN A CA 1
ATOM 836 C C . ASN A 1 110 ? 0.126 3.335 1.652 1.00 80.31 110 ASN A C 1
ATOM 838 O O . ASN A 1 110 ? 0.080 2.130 1.405 1.00 80.31 110 ASN A O 1
ATOM 842 N N . THR A 1 111 ? -0.971 4.087 1.760 1.00 86.50 111 THR A N 1
ATOM 843 C CA . THR A 1 111 ? -2.351 3.579 1.685 1.00 86.50 111 THR A CA 1
ATOM 844 C C . THR A 1 111 ? -2.612 2.731 0.438 1.00 86.50 111 THR A C 1
ATOM 846 O O . THR A 1 111 ? -3.273 1.697 0.524 1.00 86.50 111 THR A O 1
ATOM 849 N N . ARG A 1 112 ? -2.087 3.151 -0.716 1.00 82.06 112 ARG A N 1
ATOM 850 C CA . ARG A 1 112 ? -2.258 2.440 -1.980 1.00 82.06 112 ARG A CA 1
ATOM 851 C C . ARG A 1 112 ? -1.491 1.121 -1.996 1.00 82.06 112 ARG A C 1
ATOM 853 O O . ARG A 1 112 ? -2.042 0.104 -2.396 1.00 82.06 112 ARG A O 1
ATOM 860 N N . LEU A 1 113 ? -0.251 1.114 -1.516 1.00 76.19 113 LEU A N 1
ATOM 861 C CA . LEU A 1 113 ? 0.553 -0.106 -1.429 1.00 76.19 113 LEU A CA 1
ATOM 862 C C . LEU A 1 113 ? -0.054 -1.129 -0.482 1.00 76.19 113 LEU A C 1
ATOM 864 O O . LEU A 1 113 ? -0.051 -2.313 -0.796 1.00 76.19 113 LEU A O 1
ATOM 868 N N . THR A 1 114 ? -0.652 -0.681 0.622 1.00 85.25 114 THR A N 1
ATOM 869 C CA . THR A 1 114 ? -1.444 -1.560 1.484 1.00 85.25 114 THR A CA 1
ATOM 870 C C . THR A 1 114 ? -2.607 -2.205 0.725 1.00 85.25 114 THR A C 1
ATOM 872 O O . THR A 1 114 ? -2.774 -3.422 0.800 1.00 85.25 114 THR A O 1
ATOM 875 N N . ALA A 1 115 ? -3.385 -1.421 -0.032 1.00 86.75 115 ALA A N 1
ATOM 876 C CA . ALA A 1 115 ? -4.477 -1.945 -0.856 1.00 86.75 115 ALA A CA 1
ATOM 877 C C . ALA A 1 115 ? -3.974 -2.964 -1.891 1.00 86.75 115 ALA A C 1
ATOM 879 O O . ALA A 1 115 ? -4.493 -4.071 -2.003 1.00 86.75 115 ALA A O 1
ATOM 880 N N . LEU A 1 116 ? -2.891 -2.631 -2.583 1.00 77.50 116 LEU A N 1
ATOM 881 C CA . LEU A 1 116 ? -2.280 -3.461 -3.613 1.00 77.50 116 LEU A CA 1
ATOM 882 C C . LEU A 1 116 ? -1.679 -4.764 -3.062 1.00 77.50 116 LEU A C 1
ATOM 884 O O . LEU A 1 116 ? -1.811 -5.839 -3.648 1.00 77.50 116 LEU A O 1
ATOM 888 N N . ASN A 1 117 ? -1.007 -4.708 -1.916 1.00 76.62 117 ASN A N 1
ATOM 889 C CA . ASN A 1 117 ? -0.438 -5.901 -1.298 1.00 76.62 117 ASN A CA 1
ATOM 890 C C . ASN A 1 117 ? -1.535 -6.843 -0.789 1.00 76.62 117 ASN A C 1
ATOM 892 O O . ASN A 1 117 ? -1.326 -8.059 -0.787 1.00 76.62 117 ASN A O 1
ATOM 896 N N . ALA A 1 118 ? -2.717 -6.320 -0.440 1.00 85.50 118 ALA A N 1
ATOM 897 C CA . ALA A 1 118 ? -3.841 -7.125 0.029 1.00 85.50 118 ALA A CA 1
ATOM 898 C C . ALA A 1 118 ? -4.280 -8.201 -0.984 1.00 85.50 118 ALA A C 1
ATOM 900 O O . ALA A 1 118 ? -4.721 -9.268 -0.558 1.00 85.50 118 ALA A O 1
ATOM 901 N N . HIS A 1 119 ? -4.059 -8.009 -2.294 1.00 78.62 119 HIS A N 1
ATOM 902 C CA . HIS A 1 119 ? -4.332 -9.020 -3.333 1.00 78.62 119 HIS A CA 1
ATOM 903 C C . HIS A 1 119 ? -3.644 -10.371 -3.101 1.00 78.62 119 HIS A C 1
ATOM 905 O O . HIS A 1 119 ? -4.071 -11.384 -3.653 1.00 78.62 119 HIS A O 1
ATOM 911 N N . ARG A 1 120 ? -2.549 -10.406 -2.329 1.00 78.56 120 ARG A N 1
ATOM 912 C CA . ARG A 1 120 ? -1.836 -11.655 -2.016 1.00 78.56 120 ARG A CA 1
ATOM 913 C C . ARG A 1 120 ? -2.662 -12.595 -1.137 1.00 78.56 120 ARG A C 1
ATOM 915 O O . ARG A 1 120 ? -2.377 -13.789 -1.102 1.00 78.56 120 ARG A O 1
ATOM 922 N N . TRP A 1 121 ? -3.650 -12.057 -0.425 1.00 86.31 121 TRP A N 1
ATOM 923 C CA . TRP A 1 121 ? -4.429 -12.784 0.579 1.00 86.31 121 TRP A CA 1
ATOM 924 C C . TRP A 1 121 ? -5.936 -12.659 0.371 1.00 86.31 121 TRP A C 1
ATOM 926 O O . TRP A 1 121 ? -6.673 -13.582 0.707 1.00 86.31 121 TRP A O 1
ATOM 936 N N . VAL A 1 122 ? -6.391 -11.542 -0.194 1.00 84.94 122 VAL A N 1
ATOM 937 C CA . VAL A 1 122 ? -7.804 -11.210 -0.348 1.00 84.94 122 VAL A CA 1
ATOM 938 C C . VAL A 1 122 ? -8.180 -11.238 -1.828 1.00 84.94 122 VAL A C 1
ATOM 940 O O . VAL A 1 122 ? -7.566 -10.560 -2.652 1.00 84.94 122 VAL A O 1
ATOM 943 N N . GLN A 1 123 ? -9.200 -12.027 -2.164 1.00 81.06 123 GLN A N 1
ATOM 944 C CA . GLN A 1 123 ? -9.786 -12.064 -3.508 1.00 81.06 123 GLN A CA 1
ATOM 945 C C . GLN A 1 123 ? -10.680 -10.834 -3.732 1.00 81.06 123 GLN A C 1
ATOM 947 O O . GLN A 1 123 ? -11.340 -10.372 -2.803 1.00 81.06 123 GLN A O 1
ATOM 952 N N . LEU A 1 124 ? -10.720 -10.315 -4.962 1.00 79.31 124 LEU A N 1
ATOM 953 C CA . LEU A 1 124 ? -11.365 -9.031 -5.281 1.00 79.31 124 LEU A CA 1
ATOM 954 C C . LEU A 1 124 ? -12.889 -9.009 -5.095 1.00 79.31 124 LEU A C 1
ATOM 956 O O . LEU A 1 124 ? -13.463 -7.955 -4.816 1.00 79.31 124 LEU A O 1
ATOM 960 N N . ASP A 1 125 ? -13.538 -10.163 -5.242 1.00 82.56 125 ASP A N 1
ATOM 961 C CA . ASP A 1 125 ? -14.981 -10.353 -5.073 1.00 82.56 125 ASP A CA 1
ATOM 962 C C . ASP A 1 125 ? -15.395 -10.562 -3.606 1.00 82.56 125 ASP A C 1
ATOM 964 O O . ASP A 1 125 ? -16.590 -10.600 -3.304 1.00 82.56 125 ASP A O 1
ATOM 968 N N . LYS A 1 126 ? -14.434 -10.734 -2.689 1.00 91.62 126 LYS A N 1
ATOM 969 C CA . LYS A 1 126 ? -14.707 -10.998 -1.272 1.00 91.62 126 LYS A CA 1
ATOM 970 C C . LYS A 1 126 ? -14.763 -9.703 -0.459 1.00 91.62 126 LYS A C 1
ATOM 972 O O . LYS A 1 126 ? -14.023 -8.767 -0.762 1.00 91.62 126 LYS A O 1
ATOM 977 N N . PRO A 1 127 ? -15.596 -9.654 0.600 1.00 97.69 127 PRO A N 1
ATOM 978 C CA . PRO A 1 127 ? -15.571 -8.554 1.553 1.00 97.69 127 PRO A CA 1
ATOM 979 C C . PRO A 1 127 ? -14.183 -8.393 2.178 1.00 97.69 127 PRO A C 1
ATOM 981 O O . PRO A 1 127 ? -13.522 -9.385 2.493 1.00 97.69 127 PRO A O 1
ATOM 984 N N . VAL A 1 128 ? -13.770 -7.147 2.402 1.00 98.19 128 VAL A N 1
ATOM 985 C CA . VAL A 1 128 ? -12.577 -6.786 3.174 1.00 98.19 128 VAL A CA 1
ATOM 986 C C . VAL A 1 128 ? -12.884 -5.612 4.095 1.00 98.19 128 VAL A C 1
ATOM 988 O O . VAL A 1 128 ? -13.578 -4.673 3.702 1.00 98.19 128 VAL A O 1
ATOM 991 N N . ILE A 1 129 ? -12.368 -5.659 5.327 1.00 98.62 129 ILE A N 1
ATOM 992 C CA . ILE A 1 129 ? -12.539 -4.574 6.301 1.00 98.62 129 ILE A CA 1
ATOM 993 C C . ILE A 1 129 ? -11.232 -3.807 6.433 1.00 98.62 129 ILE A C 1
ATOM 995 O O . ILE A 1 129 ? -10.226 -4.352 6.880 1.00 98.62 129 ILE A O 1
ATOM 999 N N . VAL A 1 130 ? -11.247 -2.528 6.088 1.00 98.38 130 VAL A N 1
ATOM 1000 C CA . VAL A 1 130 ? -10.101 -1.632 6.233 1.00 98.38 130 VAL A CA 1
ATOM 1001 C C . VAL A 1 130 ? -10.124 -0.984 7.617 1.00 98.38 130 VAL A C 1
ATOM 1003 O O . VAL A 1 130 ? -11.111 -0.368 8.004 1.00 98.38 130 VAL A O 1
ATOM 1006 N N . VAL A 1 131 ? -9.034 -1.092 8.376 1.00 98.50 131 VAL A N 1
ATOM 1007 C CA . VAL A 1 131 ? -8.929 -0.534 9.732 1.00 98.50 131 VAL A CA 1
ATOM 1008 C C . VAL A 1 131 ? -7.955 0.642 9.751 1.00 98.50 131 VAL A C 1
ATOM 1010 O O . VAL A 1 131 ? -6.751 0.496 9.514 1.00 98.50 131 VAL A O 1
ATOM 1013 N N . SER A 1 132 ? -8.468 1.837 10.050 1.00 97.69 132 SER A N 1
ATOM 1014 C CA . SER A 1 132 ? -7.669 3.064 10.176 1.00 97.69 132 SER A CA 1
ATOM 1015 C C . SER A 1 132 ? -8.320 4.082 11.118 1.00 97.69 132 SER A C 1
ATOM 1017 O O . SER A 1 132 ? -9.288 3.765 11.797 1.00 97.69 132 SER A O 1
ATOM 1019 N N . GLN A 1 133 ? -7.789 5.309 11.210 1.00 95.81 133 GLN A N 1
ATOM 1020 C CA . GLN A 1 133 ? -8.534 6.383 11.889 1.00 95.81 133 GLN A CA 1
ATOM 1021 C C . GLN A 1 133 ? -9.645 6.939 11.011 1.00 95.81 133 GLN A C 1
ATOM 1023 O O . GLN A 1 133 ? -9.532 6.928 9.789 1.00 95.81 133 GLN A O 1
ATOM 1028 N N . LEU A 1 134 ? -10.664 7.496 11.667 1.00 94.69 134 LEU A N 1
ATOM 1029 C CA . LEU A 1 134 ? -11.880 8.007 11.046 1.00 94.69 134 LEU A CA 1
ATOM 1030 C C . LEU A 1 134 ? -11.614 8.959 9.868 1.00 94.69 134 LEU A C 1
ATOM 1032 O O . LEU A 1 134 ? -12.124 8.731 8.777 1.00 94.69 134 LEU A O 1
ATOM 1036 N N . TYR A 1 135 ? -10.733 9.954 10.037 1.00 91.75 135 TYR A N 1
ATOM 1037 C CA . TYR A 1 135 ? -10.391 10.890 8.954 1.00 91.75 135 TYR A CA 1
ATOM 1038 C C . TYR A 1 135 ? -9.776 10.215 7.715 1.00 91.75 135 TYR A C 1
ATOM 1040 O O . TYR A 1 135 ? -9.763 10.802 6.639 1.00 91.75 135 TYR A O 1
ATOM 1048 N N . HIS A 1 136 ? -9.187 9.024 7.873 1.00 94.19 136 HIS A N 1
ATOM 1049 C CA . HIS A 1 136 ? -8.392 8.342 6.850 1.00 94.19 136 HIS A CA 1
ATOM 1050 C C . HIS A 1 136 ? -9.198 7.282 6.095 1.00 94.19 136 HIS A C 1
ATOM 1052 O O . HIS A 1 136 ? -8.722 6.767 5.081 1.00 94.19 136 HIS A O 1
ATOM 1058 N N . LEU A 1 137 ? -10.390 6.929 6.588 1.00 95.12 137 LEU A N 1
ATOM 1059 C CA . LEU A 1 137 ? -11.172 5.822 6.042 1.00 95.12 137 LEU A CA 1
ATOM 1060 C C . LEU A 1 137 ? -11.592 6.084 4.601 1.00 95.12 137 LEU A C 1
ATOM 1062 O O . LEU A 1 137 ? -11.280 5.261 3.750 1.00 95.12 137 LEU A O 1
ATOM 1066 N N . SER A 1 138 ? -12.145 7.264 4.303 1.00 93.88 138 SER A N 1
ATOM 1067 C CA . SER A 1 138 ? -12.613 7.608 2.951 1.00 93.88 138 SER A CA 1
ATOM 1068 C C . SER A 1 138 ? -11.545 7.366 1.872 1.00 93.88 138 SER A C 1
ATOM 1070 O O . SER A 1 138 ? -11.772 6.662 0.886 1.00 93.88 138 SER A O 1
ATOM 1072 N N . ARG A 1 139 ? -10.320 7.872 2.089 1.00 92.88 139 ARG A N 1
ATOM 1073 C CA . ARG A 1 139 ? -9.197 7.664 1.159 1.00 92.88 139 ARG A CA 1
ATOM 1074 C C . ARG A 1 139 ? -8.703 6.218 1.155 1.00 92.88 139 ARG A C 1
ATOM 1076 O O . ARG A 1 139 ? -8.306 5.717 0.106 1.00 92.88 139 ARG A O 1
ATOM 1083 N N . SER A 1 140 ? -8.718 5.549 2.305 1.00 95.00 140 SER A N 1
ATOM 1084 C CA . SER A 1 140 ? -8.292 4.151 2.397 1.00 95.00 140 SER A CA 1
ATOM 1085 C C . SER A 1 140 ? -9.235 3.232 1.627 1.00 95.00 140 SER A C 1
ATOM 1087 O O . SER A 1 140 ? -8.776 2.437 0.817 1.00 95.00 140 SER A O 1
ATOM 1089 N N . GLU A 1 141 ? -10.546 3.387 1.788 1.00 95.19 141 GLU A N 1
ATOM 1090 C CA . GLU A 1 141 ? -11.522 2.611 1.027 1.00 95.19 141 GLU A CA 1
ATOM 1091 C C . GLU A 1 141 ? -11.460 2.924 -0.470 1.00 95.19 141 GLU A C 1
ATOM 1093 O O . GLU A 1 141 ? -11.511 2.009 -1.291 1.00 95.19 141 GLU A O 1
ATOM 1098 N N . MET A 1 142 ? -11.289 4.200 -0.841 1.00 91.56 142 MET A N 1
ATOM 1099 C CA . MET A 1 142 ? -11.078 4.588 -2.238 1.00 91.56 142 MET A CA 1
ATOM 1100 C C . MET A 1 142 ? -9.856 3.888 -2.840 1.00 91.56 142 MET A C 1
ATOM 1102 O O . MET A 1 142 ? -9.942 3.400 -3.963 1.00 91.56 142 MET A O 1
ATOM 1106 N N . ALA A 1 143 ? -8.743 3.802 -2.104 1.00 89.56 143 ALA A N 1
ATOM 1107 C CA . ALA A 1 143 ? -7.547 3.105 -2.568 1.00 89.56 143 ALA A CA 1
ATOM 1108 C C . ALA A 1 143 ? -7.837 1.623 -2.854 1.00 89.56 143 ALA A C 1
ATOM 1110 O O . ALA A 1 143 ? -7.523 1.146 -3.936 1.00 89.56 143 ALA A O 1
ATOM 1111 N N . PHE A 1 144 ? -8.514 0.918 -1.944 1.00 91.38 144 PHE A N 1
ATOM 1112 C CA . PHE A 1 144 ? -8.911 -0.478 -2.169 1.00 91.38 144 PHE A CA 1
ATOM 1113 C C . PHE A 1 144 ? -9.852 -0.632 -3.370 1.00 91.38 144 PHE A C 1
ATOM 1115 O O . PHE A 1 144 ? -9.637 -1.506 -4.206 1.00 91.38 144 PHE A O 1
ATOM 1122 N N . ARG A 1 145 ? -10.849 0.245 -3.523 1.00 90.31 145 ARG A N 1
ATOM 1123 C CA . ARG A 1 145 ? -11.752 0.207 -4.687 1.00 90.31 145 ARG A CA 1
ATOM 1124 C C . ARG A 1 145 ? -11.007 0.441 -6.003 1.00 90.31 145 ARG A C 1
ATOM 1126 O O . ARG A 1 145 ? -11.307 -0.222 -6.990 1.00 90.31 145 ARG A O 1
ATOM 1133 N N . LYS A 1 146 ? -10.012 1.334 -6.020 1.00 83.81 146 LYS A N 1
ATOM 1134 C CA . LYS A 1 146 ? -9.164 1.585 -7.200 1.00 83.81 146 LYS A CA 1
ATOM 1135 C C . LYS A 1 146 ? -8.238 0.426 -7.551 1.00 83.81 146 LYS A C 1
ATOM 1137 O O . LYS A 1 146 ? -7.926 0.260 -8.723 1.00 83.81 146 LYS A O 1
ATOM 1142 N N . GLU A 1 147 ? -7.855 -0.384 -6.570 1.00 80.25 147 GLU A N 1
ATOM 1143 C CA . GLU A 1 147 ? -7.147 -1.651 -6.795 1.00 80.25 147 GLU A CA 1
ATOM 1144 C C . GLU A 1 147 ? -8.115 -2.811 -7.133 1.00 80.25 147 GLU A C 1
ATOM 1146 O O . GLU A 1 147 ? -7.708 -3.961 -7.250 1.00 80.25 147 GLU A O 1
ATOM 1151 N N . GLY A 1 148 ? -9.411 -2.533 -7.326 1.00 79.81 148 GLY A N 1
ATOM 1152 C CA . GLY A 1 148 ? -10.394 -3.492 -7.841 1.00 79.81 148 GLY A CA 1
ATOM 1153 C C . GLY A 1 148 ? -11.168 -4.277 -6.781 1.00 79.81 148 GLY A C 1
ATOM 1154 O O . GLY A 1 148 ? -11.950 -5.157 -7.140 1.00 79.81 148 GLY A O 1
ATOM 1155 N N . PHE A 1 149 ? -10.995 -3.983 -5.488 1.00 83.88 149 PHE A N 1
ATOM 1156 C CA . PHE A 1 149 ? -11.816 -4.602 -4.442 1.00 83.88 149 PHE A CA 1
ATOM 1157 C C . PHE A 1 149 ? -13.257 -4.101 -4.535 1.00 83.88 149 PHE A C 1
ATOM 1159 O O . PHE A 1 149 ? -13.524 -2.903 -4.429 1.00 83.88 149 PHE A O 1
ATOM 1166 N N . VAL A 1 150 ? -14.194 -5.033 -4.716 1.00 88.38 150 VAL A N 1
ATOM 1167 C CA . VAL A 1 150 ? -15.604 -4.703 -4.963 1.00 88.38 150 VAL A CA 1
ATOM 1168 C C . VAL A 1 150 ? -16.340 -4.410 -3.657 1.00 88.38 150 VAL A C 1
ATOM 1170 O O . VAL A 1 150 ? -17.100 -3.447 -3.575 1.00 88.38 150 VAL A O 1
ATOM 1173 N N . ASN A 1 151 ? -16.100 -5.220 -2.623 1.00 93.88 151 ASN A N 1
ATOM 1174 C CA . ASN A 1 151 ? -16.763 -5.101 -1.327 1.00 93.88 151 ASN A CA 1
ATOM 1175 C C . ASN A 1 151 ? -15.761 -4.644 -0.259 1.00 93.88 151 ASN A C 1
ATOM 1177 O O . ASN A 1 151 ? -15.094 -5.446 0.394 1.00 93.88 151 ASN A O 1
ATOM 1181 N N . VAL A 1 152 ? -15.636 -3.324 -0.130 1.00 97.06 152 VAL A N 1
ATOM 1182 C CA . VAL A 1 152 ? -14.752 -2.671 0.837 1.00 97.06 152 VAL A CA 1
ATOM 1183 C C . VAL A 1 152 ? -15.610 -1.990 1.888 1.00 97.06 152 VAL A C 1
ATOM 1185 O O . VAL A 1 152 ? -16.356 -1.065 1.557 1.00 97.06 152 VAL A O 1
ATOM 1188 N N . GLY A 1 153 ? -15.470 -2.444 3.130 1.00 97.50 153 GLY A N 1
ATOM 1189 C CA . GLY A 1 153 ? -15.972 -1.759 4.313 1.00 97.50 153 GLY A CA 1
ATOM 1190 C C . GLY A 1 153 ? -14.828 -1.249 5.179 1.00 97.50 153 GLY A C 1
ATOM 1191 O O . GLY A 1 153 ? -13.662 -1.591 4.954 1.00 97.50 153 GLY A O 1
ATOM 1192 N N . ALA A 1 154 ? -15.141 -0.458 6.200 1.00 97.62 154 ALA A N 1
ATOM 1193 C CA . ALA A 1 154 ? -14.116 0.084 7.080 1.00 97.62 154 ALA A CA 1
ATOM 1194 C C . ALA A 1 154 ? -14.522 0.140 8.553 1.00 97.62 154 ALA A C 1
ATOM 1196 O O . ALA A 1 154 ? -15.680 0.320 8.905 1.00 97.62 154 ALA A O 1
ATOM 1197 N N . ALA A 1 155 ? -13.535 0.007 9.433 1.00 97.56 155 ALA A N 1
ATOM 1198 C CA . ALA A 1 155 ? -13.700 0.144 10.870 1.00 97.56 155 ALA A CA 1
ATOM 1199 C C . ALA A 1 155 ? -12.679 1.142 11.425 1.00 97.56 155 ALA A C 1
ATOM 1201 O O . ALA A 1 155 ? -11.508 1.147 11.044 1.00 97.56 155 ALA A O 1
ATOM 1202 N N . TYR A 1 156 ? -13.114 1.970 12.371 1.00 96.31 156 TYR A N 1
ATOM 1203 C CA . TYR A 1 156 ? -12.251 2.902 13.090 1.00 96.31 156 TYR A CA 1
ATOM 1204 C C . TYR A 1 156 ? -12.305 2.648 14.599 1.00 96.31 156 TYR A C 1
ATOM 1206 O O . TYR A 1 156 ? -13.315 2.146 15.101 1.00 96.31 156 TYR A O 1
ATOM 1214 N N . PRO A 1 157 ? -11.232 2.973 15.341 1.00 94.88 157 PRO A N 1
ATOM 1215 C CA . PRO A 1 157 ? -11.279 2.983 16.793 1.00 94.88 157 PRO A CA 1
ATOM 1216 C C . PRO A 1 157 ? -12.059 4.195 17.306 1.00 94.88 157 PRO A C 1
ATOM 1218 O O . PRO A 1 157 ? -11.961 5.288 16.745 1.00 94.88 157 PRO A O 1
ATOM 1221 N N . HIS A 1 158 ? -12.748 4.041 18.437 1.00 88.38 158 HIS A N 1
ATOM 1222 C CA . HIS A 1 158 ? -13.325 5.160 19.189 1.00 88.38 158 HIS A CA 1
ATOM 1223 C C . HIS A 1 158 ? -12.236 5.908 19.977 1.00 88.38 158 HIS A C 1
ATOM 1225 O O . HIS A 1 158 ? -12.241 5.957 21.203 1.00 88.38 158 HIS A O 1
ATOM 1231 N N . TYR A 1 159 ? -11.276 6.471 19.248 1.00 89.56 159 TYR A N 1
ATOM 1232 C CA . TYR A 1 159 ? -10.119 7.190 19.766 1.00 89.56 159 TYR A CA 1
ATOM 1233 C C . TYR A 1 159 ? -9.968 8.514 19.018 1.00 89.56 159 TYR A C 1
ATOM 1235 O O . TYR A 1 159 ? -10.100 8.548 17.793 1.00 89.56 159 TYR A O 1
ATOM 1243 N N . PHE A 1 160 ? -9.674 9.587 19.751 1.00 89.12 160 PHE A N 1
ATOM 1244 C CA . PHE A 1 160 ? -9.449 10.914 19.187 1.00 89.12 160 PHE A CA 1
ATOM 1245 C C . PHE A 1 160 ? -8.249 11.596 19.843 1.00 89.12 160 PHE A C 1
ATOM 1247 O O . PHE A 1 160 ? -8.094 11.557 21.064 1.00 89.12 160 PHE A O 1
ATOM 1254 N N . GLU A 1 161 ? -7.450 12.297 19.041 1.00 89.38 161 GLU A N 1
ATOM 1255 C CA . GLU A 1 161 ? -6.393 13.187 19.524 1.00 89.38 161 GLU A CA 1
ATOM 1256 C C . GLU A 1 161 ? -6.231 14.443 18.654 1.00 89.38 161 GLU A C 1
ATOM 1258 O O . GLU A 1 161 ? -6.632 14.486 17.496 1.00 89.38 161 GLU A O 1
ATOM 1263 N N . TRP A 1 162 ? -5.553 15.477 19.166 1.00 85.56 162 TRP A N 1
ATOM 1264 C CA . TRP A 1 162 ? -5.336 16.738 18.434 1.00 85.56 162 TRP A CA 1
ATOM 1265 C C . TRP A 1 162 ? -4.637 16.575 17.082 1.00 85.56 162 TRP A C 1
ATOM 1267 O O . TRP A 1 162 ? -4.883 17.347 16.152 1.00 85.56 162 TRP A O 1
ATOM 1277 N N . ARG A 1 163 ? -3.785 15.556 16.941 1.00 83.56 163 ARG A N 1
ATOM 1278 C CA . ARG A 1 163 ? -3.146 15.242 15.660 1.00 83.56 163 ARG A CA 1
ATOM 1279 C C . ARG A 1 163 ? -4.155 14.778 14.606 1.00 83.56 163 ARG A C 1
ATOM 1281 O O . ARG A 1 163 ? -3.850 14.919 13.428 1.00 83.56 163 ARG A O 1
ATOM 1288 N N . ASP A 1 164 ? -5.347 14.300 14.984 1.00 85.50 164 ASP A N 1
ATOM 1289 C CA . ASP A 1 164 ? -6.434 14.011 14.036 1.00 85.50 164 ASP A CA 1
ATOM 1290 C C . ASP A 1 164 ? -6.893 15.261 13.304 1.00 85.50 164 ASP A C 1
ATOM 1292 O O . ASP A 1 164 ? -7.137 15.209 12.101 1.00 85.50 164 ASP A O 1
ATOM 1296 N N . VAL A 1 165 ? -6.959 16.395 14.001 1.00 85.19 165 VAL A N 1
ATOM 1297 C CA . VAL A 1 165 ? -7.336 17.674 13.392 1.00 85.19 165 VAL A CA 1
ATOM 1298 C C . VAL A 1 165 ? -6.295 18.075 12.354 1.00 85.19 165 VAL A C 1
ATOM 1300 O O . VAL A 1 165 ? -6.642 18.341 11.207 1.00 85.19 165 VAL A O 1
ATOM 1303 N N . TYR A 1 166 ? -5.011 18.042 12.723 1.00 85.56 166 TYR A N 1
ATOM 1304 C CA . TYR A 1 166 ? -3.919 18.348 11.795 1.00 85.56 166 TYR A CA 1
ATOM 1305 C C . TYR A 1 166 ? -3.891 17.385 10.601 1.00 85.56 166 TYR A C 1
ATOM 1307 O O . TYR A 1 166 ? -3.780 17.812 9.452 1.00 85.56 166 TYR A O 1
ATOM 1315 N N . ALA A 1 167 ? -4.039 16.085 10.857 1.00 86.25 167 ALA A N 1
ATOM 1316 C CA . ALA A 1 167 ? -4.072 15.082 9.807 1.00 86.25 167 ALA A CA 1
ATOM 1317 C C . ALA A 1 167 ? -5.294 15.248 8.890 1.00 86.25 167 ALA A C 1
ATOM 1319 O O . ALA A 1 167 ? -5.166 15.043 7.692 1.00 86.25 167 ALA A O 1
ATOM 1320 N N . SER A 1 168 ? -6.438 15.702 9.399 1.00 87.44 168 SER A N 1
ATOM 1321 C CA . SER A 1 168 ? -7.625 15.966 8.576 1.00 87.44 168 SER A CA 1
ATOM 1322 C C . SER A 1 168 ? -7.407 17.090 7.565 1.00 87.44 168 SER A C 1
ATOM 1324 O O . SER A 1 168 ? -7.947 17.032 6.464 1.00 87.44 168 SER A O 1
ATOM 1326 N N . LEU A 1 169 ? -6.577 18.089 7.893 1.00 87.50 169 LEU A N 1
ATOM 1327 C CA . LEU A 1 169 ? -6.230 19.160 6.953 1.00 87.50 169 LEU A CA 1
ATOM 1328 C C . LEU A 1 169 ? -5.519 18.581 5.713 1.00 87.50 169 LEU A C 1
ATOM 1330 O O . LEU A 1 169 ? -5.885 18.866 4.573 1.00 87.50 169 LEU A O 1
ATOM 1334 N N . ARG A 1 170 ? -4.539 17.693 5.895 1.00 85.12 170 ARG A N 1
ATOM 1335 C CA . ARG A 1 170 ? -3.857 17.071 4.742 1.00 85.12 170 ARG A CA 1
ATOM 1336 C C . ARG A 1 170 ? -4.731 16.074 3.968 1.00 85.12 170 ARG A C 1
ATOM 1338 O O . ARG A 1 170 ? -4.390 15.759 2.832 1.00 85.12 170 ARG A O 1
ATOM 1345 N N . GLU A 1 171 ? -5.829 15.580 4.545 1.00 88.19 171 GLU A N 1
ATOM 1346 C CA . GLU A 1 171 ? -6.649 14.562 3.882 1.00 88.19 171 GLU A CA 1
ATOM 1347 C C . GLU A 1 171 ? -7.471 15.108 2.723 1.00 88.19 171 GLU A C 1
ATOM 1349 O O . GLU A 1 171 ? -7.595 14.403 1.735 1.00 88.19 171 GLU A O 1
ATOM 1354 N N . LEU A 1 172 ? -7.993 16.338 2.770 1.00 86.94 172 LEU A N 1
ATOM 1355 C CA . LEU A 1 172 ? -8.787 16.840 1.641 1.00 86.94 172 LEU A CA 1
ATOM 1356 C C . LEU A 1 172 ? -7.960 16.937 0.338 1.00 86.94 172 LEU A C 1
ATOM 1358 O O . LEU A 1 172 ? -8.404 16.399 -0.677 1.00 86.94 172 LEU A O 1
ATOM 1362 N N . PRO A 1 173 ? -6.739 17.514 0.330 1.00 85.38 173 PRO A N 1
ATOM 1363 C CA . PRO A 1 173 ? -5.864 17.458 -0.842 1.00 85.38 173 PRO A CA 1
ATOM 1364 C C . PRO A 1 173 ? -5.474 16.032 -1.242 1.00 85.38 173 PRO A C 1
ATOM 1366 O O . PRO A 1 173 ? -5.484 15.712 -2.429 1.00 85.38 173 PRO A O 1
ATOM 1369 N N . ALA A 1 174 ? -5.155 15.167 -0.271 1.00 78.56 174 ALA A N 1
ATOM 1370 C CA . ALA A 1 174 ? -4.783 13.781 -0.550 1.00 78.56 174 ALA A CA 1
ATOM 1371 C C . ALA A 1 174 ? -5.949 12.993 -1.161 1.00 78.56 174 ALA A C 1
ATOM 1373 O O . ALA A 1 174 ? -5.748 12.227 -2.094 1.00 78.56 174 ALA A O 1
ATOM 1374 N N . TRP A 1 175 ? -7.170 13.206 -0.675 1.00 87.38 175 TRP A N 1
ATOM 1375 C CA . TRP A 1 175 ? -8.393 12.608 -1.195 1.00 87.38 175 TRP A CA 1
ATOM 1376 C C . TRP A 1 175 ? -8.673 13.084 -2.618 1.00 87.38 175 TRP A C 1
ATOM 1378 O O . TRP A 1 175 ? -8.937 12.257 -3.480 1.00 87.38 175 TRP A O 1
ATOM 1388 N N . VAL A 1 176 ? -8.543 14.387 -2.902 1.00 84.88 176 VAL A N 1
ATOM 1389 C CA . VAL A 1 176 ? -8.719 14.927 -4.263 1.00 84.88 176 VAL A CA 1
ATOM 1390 C C . VAL A 1 176 ? -7.662 14.368 -5.215 1.00 84.88 176 VAL A C 1
ATOM 1392 O O . VAL A 1 176 ? -8.000 13.949 -6.317 1.00 84.88 176 VAL A O 1
ATOM 1395 N N . SER A 1 177 ? -6.399 14.309 -4.785 1.00 77.75 177 SER A N 1
ATOM 1396 C CA . SER A 1 177 ? -5.316 13.691 -5.558 1.00 77.75 177 SER A CA 1
ATOM 1397 C C . SER A 1 177 ? -5.598 12.215 -5.840 1.00 77.75 177 SER A C 1
ATOM 1399 O O . SER A 1 177 ? -5.483 11.786 -6.985 1.00 77.75 177 SER A O 1
ATOM 1401 N N . TYR A 1 178 ? -6.042 11.459 -4.833 1.00 76.56 178 TYR A N 1
ATOM 1402 C CA . TYR A 1 178 ? -6.447 10.067 -5.011 1.00 76.56 178 TYR A CA 1
ATOM 1403 C C . TYR A 1 178 ? -7.673 9.941 -5.897 1.00 76.56 178 TYR A C 1
ATOM 1405 O O . TYR A 1 178 ? -7.740 8.980 -6.636 1.00 76.56 178 TYR A O 1
ATOM 1413 N N . TRP A 1 179 ? -8.635 10.860 -5.855 1.00 79.12 179 TRP A N 1
ATOM 1414 C CA . TRP A 1 179 ? -9.824 10.811 -6.703 1.00 79.12 179 TRP A CA 1
ATOM 1415 C C . TRP A 1 179 ? -9.461 11.041 -8.173 1.00 79.12 179 TRP A C 1
ATOM 1417 O O . TRP A 1 179 ? -9.892 10.264 -9.024 1.00 79.12 179 TRP A O 1
ATOM 1427 N N . LEU A 1 180 ? -8.599 12.029 -8.436 1.00 78.62 180 LEU A N 1
ATOM 1428 C CA . LEU A 1 180 ? -8.094 12.381 -9.765 1.00 78.62 180 LEU A CA 1
ATOM 1429 C C . LEU A 1 180 ? -7.074 11.391 -10.333 1.00 78.62 180 LEU A C 1
ATOM 1431 O O . LEU A 1 180 ? -6.878 11.382 -11.544 1.00 78.62 180 LEU A O 1
ATOM 1435 N N . SER A 1 181 ? -6.406 10.587 -9.500 1.00 68.50 181 SER A N 1
ATOM 1436 C CA . SER A 1 181 ? -5.460 9.593 -10.010 1.00 68.50 181 SER A CA 1
ATOM 1437 C C . SER A 1 181 ? -6.203 8.578 -10.878 1.00 68.50 181 SER A C 1
ATOM 1439 O O . SER A 1 181 ? -7.252 8.073 -10.479 1.00 68.50 181 SER A O 1
ATOM 1441 N N . GLU A 1 182 ? -5.685 8.224 -12.042 1.00 63.31 182 GLU A N 1
ATOM 1442 C CA . GLU A 1 182 ? -6.306 7.154 -12.823 1.00 63.31 182 GLU A CA 1
ATOM 1443 C C . GLU A 1 182 ? -6.186 5.811 -12.078 1.00 63.31 182 GLU A C 1
ATOM 1445 O O . GLU A 1 182 ? -5.324 5.629 -11.208 1.00 63.31 182 GLU A O 1
ATOM 1450 N N . SER A 1 183 ? -7.134 4.901 -12.324 1.00 57.34 183 SER A N 1
ATOM 1451 C CA . SER A 1 183 ? -7.003 3.504 -11.895 1.00 57.34 183 SER A CA 1
ATOM 1452 C C . SER A 1 183 ? -5.781 2.885 -12.567 1.00 57.34 183 SER A C 1
ATOM 1454 O O . SER A 1 183 ? -5.378 3.341 -13.634 1.00 57.34 183 SER A O 1
ATOM 1456 N N . VAL A 1 184 ? -5.197 1.852 -11.958 1.00 57.78 184 VAL A N 1
ATOM 1457 C CA . VAL A 1 184 ? -4.050 1.146 -12.545 1.00 57.78 184 VAL A CA 1
ATOM 1458 C C . VAL A 1 184 ? -4.402 0.736 -13.979 1.00 57.78 184 VAL A C 1
ATOM 1460 O O . VAL A 1 184 ? -5.420 0.056 -14.143 1.00 57.78 184 VAL A O 1
ATOM 1463 N N . PRO A 1 185 ? -3.630 1.146 -15.005 1.00 59.81 185 PRO A N 1
ATOM 1464 C CA . PRO A 1 185 ? -3.871 0.649 -16.348 1.00 59.81 185 PRO A CA 1
ATOM 1465 C C . PRO A 1 185 ? -3.726 -0.873 -16.337 1.00 59.81 185 PRO A C 1
ATOM 1467 O O . PRO A 1 185 ? -2.859 -1.425 -15.646 1.00 59.81 185 PRO A O 1
ATOM 1470 N N . GLU A 1 186 ? -4.601 -1.563 -17.069 1.00 62.97 186 GLU A N 1
ATOM 1471 C CA . GLU A 1 186 ? -4.416 -2.992 -17.300 1.00 62.97 186 GLU A CA 1
ATOM 1472 C C . GLU A 1 186 ? -3.030 -3.226 -17.918 1.00 62.97 186 GLU A C 1
ATOM 1474 O O . GLU A 1 186 ? -2.437 -2.338 -18.535 1.00 62.97 186 GLU A O 1
ATOM 1479 N N . CYS A 1 187 ? -2.459 -4.406 -17.683 1.00 69.94 187 CYS A N 1
ATOM 1480 C CA . CYS A 1 187 ? -1.118 -4.696 -18.168 1.00 69.94 187 CYS A CA 1
ATOM 1481 C C . CYS A 1 187 ? -1.139 -4.814 -19.702 1.00 69.94 187 CYS A C 1
ATOM 1483 O O . CYS A 1 187 ? -1.445 -5.876 -20.241 1.00 69.94 187 CYS A O 1
ATOM 1485 N N . GLU A 1 188 ? -0.827 -3.720 -20.394 1.00 76.00 188 GLU A N 1
ATOM 1486 C CA . GLU A 1 188 ? -0.925 -3.596 -21.850 1.00 76.00 188 GLU A CA 1
ATOM 1487 C C . GLU A 1 188 ? 0.401 -3.124 -22.489 1.00 76.00 188 GLU A C 1
ATOM 1489 O O . GLU A 1 188 ? 1.462 -3.081 -21.861 1.00 76.00 188 GLU A O 1
ATOM 1494 N N . ASP A 1 189 ? 0.363 -2.847 -23.793 1.00 87.69 189 ASP A N 1
ATOM 1495 C CA . ASP A 1 189 ? 1.464 -2.275 -24.567 1.00 87.69 189 ASP A CA 1
ATOM 1496 C C . ASP A 1 189 ? 1.519 -0.748 -24.364 1.00 87.69 189 ASP A C 1
ATOM 1498 O O . ASP A 1 189 ? 0.831 0.020 -25.041 1.00 87.69 189 ASP A O 1
ATOM 1502 N N . PHE A 1 190 ? 2.361 -0.300 -23.429 1.00 86.75 190 PHE A N 1
ATOM 1503 C CA . PHE A 1 190 ? 2.532 1.125 -23.117 1.00 86.75 190 PHE A CA 1
ATOM 1504 C C . PHE A 1 190 ? 3.115 1.960 -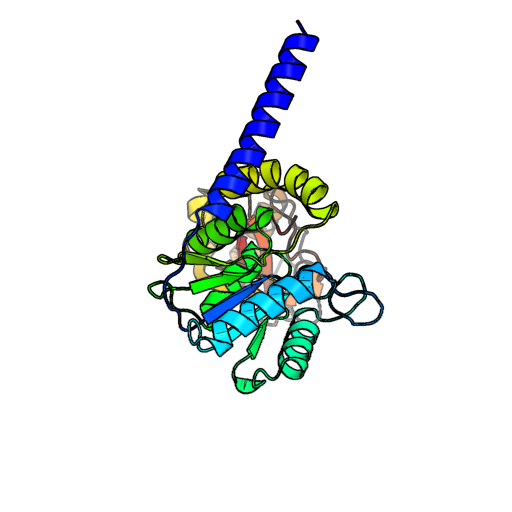24.267 1.00 86.75 190 PHE A C 1
ATOM 1506 O O . PHE A 1 190 ? 2.818 3.151 -24.355 1.00 86.75 190 PHE A O 1
ATOM 1513 N N . LEU A 1 191 ? 3.915 1.387 -25.178 1.00 87.19 191 LEU A N 1
ATOM 1514 C CA . LEU A 1 191 ? 4.364 2.129 -26.366 1.00 87.19 191 LEU A CA 1
ATOM 1515 C C . LEU A 1 191 ? 3.181 2.455 -27.273 1.00 87.19 191 LEU A C 1
ATOM 1517 O O . LEU A 1 191 ? 3.074 3.579 -27.767 1.00 87.19 191 LEU A O 1
ATOM 1521 N N . LYS A 1 192 ? 2.264 1.502 -27.447 1.00 85.75 192 LYS A N 1
ATOM 1522 C CA . LYS A 1 192 ? 1.032 1.716 -28.208 1.00 85.75 192 LYS A CA 1
ATOM 1523 C C . LYS A 1 192 ? 0.126 2.759 -27.553 1.00 85.75 192 LYS A C 1
ATOM 1525 O O . LYS A 1 192 ? -0.417 3.596 -28.272 1.00 85.75 192 LYS A O 1
ATOM 1530 N N . GLU A 1 193 ? -0.001 2.744 -26.227 1.00 79.69 193 GLU A N 1
ATOM 1531 C CA . GLU A 1 193 ? -0.768 3.743 -25.466 1.00 79.69 193 GLU A CA 1
ATOM 1532 C C . GLU A 1 193 ? -0.199 5.159 -25.640 1.00 79.69 193 GLU A C 1
ATOM 1534 O O . GLU A 1 193 ? -0.934 6.100 -25.934 1.00 79.69 193 GLU A O 1
ATOM 1539 N N . MET A 1 194 ? 1.130 5.296 -25.585 1.00 81.06 194 MET A N 1
ATOM 1540 C CA . MET A 1 194 ? 1.825 6.557 -25.874 1.00 81.06 194 MET A CA 1
ATOM 1541 C C . MET A 1 194 ? 1.765 6.964 -27.360 1.00 81.06 194 MET A C 1
ATOM 1543 O O . MET A 1 194 ? 2.232 8.045 -27.725 1.00 81.06 194 MET A O 1
ATOM 1547 N N . GLY A 1 195 ? 1.222 6.118 -28.243 1.00 84.81 195 GLY A N 1
ATOM 1548 C CA . GLY A 1 195 ? 1.188 6.345 -29.690 1.00 84.81 195 GLY A CA 1
ATOM 1549 C C . GLY A 1 195 ? 2.561 6.234 -30.361 1.00 84.81 195 GLY A C 1
ATOM 1550 O O . GLY A 1 195 ? 2.778 6.791 -31.440 1.00 84.81 195 GLY A O 1
ATOM 1551 N N . TRP A 1 196 ? 3.518 5.554 -29.727 1.00 86.69 196 TRP A N 1
ATOM 1552 C CA . TRP A 1 196 ? 4.882 5.398 -30.220 1.00 86.69 196 TRP A CA 1
ATOM 1553 C C . TRP A 1 196 ? 5.002 4.123 -31.046 1.00 86.69 196 TRP A C 1
ATOM 1555 O O . TRP A 1 196 ? 4.845 3.012 -30.551 1.00 86.69 196 TRP A O 1
ATOM 1565 N N . LYS A 1 197 ? 5.348 4.287 -32.323 1.00 87.62 197 LYS A N 1
ATOM 1566 C CA . LYS A 1 197 ? 5.736 3.184 -33.200 1.00 87.62 197 LYS A CA 1
ATOM 1567 C C . LYS A 1 197 ? 7.225 3.302 -33.498 1.00 87.62 197 LYS A C 1
ATOM 1569 O O . LYS A 1 197 ? 7.644 4.276 -34.119 1.00 87.62 197 LYS A O 1
ATOM 1574 N N . ILE A 1 198 ? 8.003 2.333 -33.025 1.00 90.06 198 ILE A N 1
ATOM 1575 C CA . ILE A 1 198 ? 9.461 2.314 -33.158 1.00 90.06 198 ILE A CA 1
ATOM 1576 C C . ILE A 1 198 ? 9.845 1.087 -33.978 1.00 90.06 198 ILE A C 1
ATOM 1578 O O . ILE A 1 198 ? 9.485 -0.037 -33.630 1.00 90.06 198 ILE A O 1
ATOM 1582 N N . ASP A 1 199 ? 10.562 1.300 -35.077 1.00 87.81 199 ASP A N 1
ATOM 1583 C CA . ASP A 1 199 ? 11.006 0.203 -35.930 1.00 87.81 199 ASP A CA 1
ATOM 1584 C C . ASP A 1 199 ? 11.999 -0.693 -35.183 1.00 87.81 199 ASP A C 1
ATOM 1586 O O . ASP A 1 199 ? 12.950 -0.219 -34.563 1.00 87.81 199 ASP A O 1
ATOM 1590 N N . GLY A 1 200 ? 11.777 -2.007 -35.253 1.00 85.62 200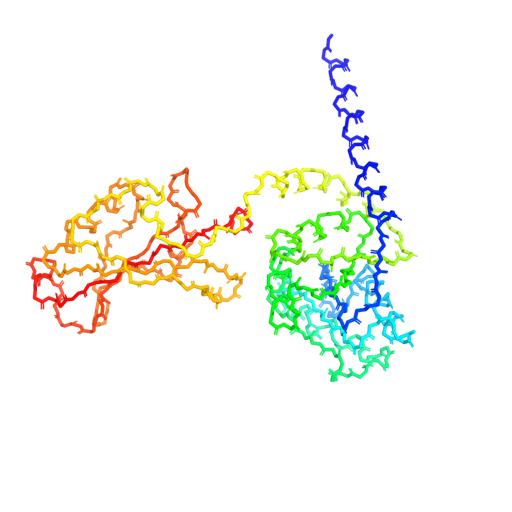 GLY A N 1
ATOM 1591 C CA . GLY A 1 200 ? 12.648 -2.987 -34.609 1.00 85.62 200 GLY A CA 1
ATOM 1592 C C . GLY A 1 200 ? 12.388 -3.232 -33.124 1.00 85.62 200 GLY A C 1
ATOM 1593 O O . GLY A 1 200 ? 13.156 -3.985 -32.528 1.00 85.62 200 GLY A O 1
ATOM 1594 N N . VAL A 1 201 ? 11.339 -2.631 -32.548 1.00 93.12 201 VAL A N 1
ATOM 1595 C CA . VAL A 1 201 ? 10.881 -2.881 -31.173 1.00 93.12 201 VAL A CA 1
ATOM 1596 C C . VAL A 1 201 ? 9.605 -3.722 -31.200 1.00 93.12 201 VAL A C 1
ATOM 1598 O O . VAL A 1 201 ? 8.617 -3.344 -31.827 1.00 93.12 201 VAL A O 1
ATOM 1601 N N . GLU A 1 202 ? 9.614 -4.855 -30.502 1.00 93.62 202 GLU A N 1
ATOM 1602 C CA . GLU A 1 202 ? 8.500 -5.806 -30.444 1.00 93.62 202 GLU A CA 1
ATOM 1603 C C . GLU A 1 202 ? 8.030 -5.996 -29.000 1.00 93.62 202 GLU A C 1
ATOM 1605 O O . GLU A 1 202 ? 8.817 -6.380 -28.133 1.00 93.62 202 GLU A O 1
ATOM 1610 N N . TYR A 1 203 ? 6.743 -5.759 -28.734 1.00 93.06 203 TYR A N 1
ATOM 1611 C CA . TYR A 1 203 ? 6.135 -6.052 -27.434 1.00 93.06 203 TYR A CA 1
ATOM 1612 C C . TYR A 1 203 ? 6.185 -7.556 -27.135 1.00 93.06 203 TYR A C 1
ATOM 1614 O O . TYR A 1 203 ? 5.896 -8.376 -28.006 1.00 93.06 203 TYR A O 1
ATOM 1622 N N . GLN A 1 204 ? 6.557 -7.914 -25.906 1.00 93.25 204 GLN A N 1
ATOM 1623 C CA . GLN A 1 204 ? 6.687 -9.305 -25.466 1.00 93.25 204 GLN A CA 1
ATOM 1624 C C . GLN A 1 204 ? 5.606 -9.672 -24.454 1.00 93.25 204 GLN A C 1
ATOM 1626 O O . GLN A 1 204 ? 4.811 -10.583 -24.676 1.00 93.25 204 GLN A O 1
ATOM 1631 N N . SER A 1 205 ? 5.594 -8.968 -23.327 1.00 88.69 205 SER A N 1
ATOM 1632 C CA . SER A 1 205 ? 4.669 -9.209 -22.227 1.00 88.69 205 SER A CA 1
ATOM 1633 C C . SER A 1 205 ? 4.517 -7.949 -21.394 1.00 88.69 205 SER A C 1
ATOM 1635 O O . SER A 1 205 ? 5.331 -7.028 -21.467 1.00 88.69 205 SER A O 1
ATOM 1637 N N . CYS A 1 206 ? 3.492 -7.931 -20.558 1.00 85.38 206 CYS A N 1
ATOM 1638 C CA . CYS A 1 206 ? 3.412 -7.018 -19.442 1.00 85.38 206 CYS A CA 1
ATOM 1639 C C . CYS A 1 206 ? 3.181 -7.859 -18.196 1.00 85.38 206 CYS A C 1
ATOM 1641 O O . CYS A 1 206 ? 2.277 -8.694 -18.159 1.00 85.38 206 CYS A O 1
ATOM 1643 N N . ASP A 1 207 ? 4.020 -7.641 -17.190 1.00 79.19 207 ASP A N 1
ATOM 1644 C CA . ASP A 1 207 ? 3.930 -8.333 -15.915 1.00 79.19 207 ASP A CA 1
ATOM 1645 C C . ASP A 1 207 ? 3.770 -7.312 -14.788 1.00 79.19 207 ASP A C 1
ATOM 1647 O O . ASP A 1 207 ? 4.410 -6.256 -14.775 1.00 79.19 207 ASP A O 1
ATOM 1651 N N . ALA A 1 208 ? 2.949 -7.653 -13.795 1.00 70.19 208 ALA A N 1
ATOM 1652 C CA . ALA A 1 208 ? 2.933 -6.936 -12.529 1.00 70.19 208 ALA A CA 1
ATOM 1653 C C . ALA A 1 208 ? 4.184 -7.330 -11.727 1.00 70.19 208 ALA A C 1
ATOM 1655 O O . ALA A 1 208 ? 4.178 -8.316 -10.984 1.00 70.19 208 ALA A O 1
ATOM 1656 N N . GLU A 1 209 ? 5.272 -6.575 -11.880 1.00 66.88 209 GLU A N 1
ATOM 1657 C CA . GLU A 1 209 ? 6.494 -6.824 -11.122 1.00 66.88 209 GLU A CA 1
ATOM 1658 C C . GLU A 1 209 ? 6.353 -6.283 -9.699 1.00 66.88 209 GLU A C 1
ATOM 1660 O O . GLU A 1 209 ? 6.074 -5.104 -9.472 1.00 66.88 209 GLU A O 1
ATOM 1665 N N . ILE A 1 210 ? 6.570 -7.164 -8.721 1.00 53.56 210 ILE A N 1
ATOM 1666 C CA . ILE A 1 210 ? 6.648 -6.807 -7.303 1.00 53.56 210 ILE A CA 1
ATOM 1667 C C . ILE A 1 210 ? 8.093 -6.387 -7.023 1.00 53.56 210 ILE A C 1
ATOM 1669 O O . ILE A 1 210 ? 8.902 -7.170 -6.523 1.00 53.56 210 ILE A O 1
ATOM 1673 N N . ALA A 1 211 ? 8.446 -5.158 -7.387 1.00 47.84 211 ALA A N 1
ATOM 1674 C CA . ALA A 1 211 ? 9.773 -4.613 -7.126 1.00 47.84 211 ALA A CA 1
ATOM 1675 C C . ALA A 1 211 ? 9.752 -3.829 -5.812 1.00 47.84 211 ALA A C 1
ATOM 1677 O O . ALA A 1 211 ? 9.401 -2.657 -5.815 1.00 47.84 211 ALA A O 1
ATOM 1678 N N . LEU A 1 212 ? 10.119 -4.497 -4.709 1.00 41.22 212 LEU A N 1
ATOM 1679 C CA . LEU A 1 212 ? 10.421 -3.992 -3.355 1.00 41.22 212 LEU A CA 1
ATOM 1680 C C . LEU A 1 212 ? 9.415 -3.061 -2.651 1.00 41.22 212 LEU A C 1
ATOM 1682 O O . LEU A 1 212 ? 9.456 -3.048 -1.429 1.00 41.22 212 LEU A O 1
ATOM 1686 N N . GLN A 1 213 ? 8.546 -2.307 -3.328 1.00 45.81 213 GLN A N 1
ATOM 1687 C CA . GLN A 1 213 ? 7.632 -1.315 -2.752 1.00 45.81 213 GLN A CA 1
ATOM 1688 C C . GLN A 1 213 ? 6.416 -0.994 -3.652 1.00 45.81 213 GLN A C 1
ATOM 1690 O O . GLN A 1 213 ? 5.675 -0.097 -3.298 1.00 45.81 213 GLN A O 1
ATOM 1695 N N . SER A 1 214 ? 6.160 -1.681 -4.779 1.00 45.84 214 SER A N 1
ATOM 1696 C CA . SER A 1 214 ? 4.932 -1.518 -5.595 1.00 45.84 214 SER A CA 1
ATOM 1697 C C . SER A 1 214 ? 4.702 -2.712 -6.542 1.00 45.84 214 SER A C 1
ATOM 1699 O O . SER A 1 214 ? 5.657 -3.395 -6.910 1.00 45.84 214 SER A O 1
ATOM 1701 N N . ARG A 1 215 ? 3.446 -2.993 -6.950 1.00 51.94 215 ARG A N 1
ATOM 1702 C CA . ARG A 1 215 ? 3.176 -3.682 -8.232 1.00 51.94 215 ARG A CA 1
ATOM 1703 C C . ARG A 1 215 ? 3.217 -2.608 -9.293 1.00 51.94 215 ARG A C 1
ATOM 1705 O O . ARG A 1 215 ? 2.228 -1.906 -9.531 1.00 51.94 215 ARG A O 1
ATOM 1712 N N . THR A 1 216 ? 4.389 -2.448 -9.875 1.00 63.38 216 THR A N 1
ATOM 1713 C CA . THR A 1 216 ? 4.478 -1.625 -11.064 1.00 63.38 216 THR A CA 1
ATOM 1714 C C . THR A 1 216 ? 4.190 -2.508 -12.257 1.00 63.38 216 THR A C 1
ATOM 1716 O O . THR A 1 216 ? 4.755 -3.596 -12.364 1.00 63.38 216 THR A O 1
ATOM 1719 N N . MET A 1 217 ? 3.286 -2.070 -13.128 1.00 77.31 217 MET A N 1
ATOM 1720 C CA . MET A 1 217 ? 3.133 -2.735 -14.413 1.00 77.31 217 MET A CA 1
ATOM 1721 C C . MET A 1 217 ? 4.403 -2.460 -15.212 1.00 77.31 217 MET A C 1
ATOM 1723 O O . MET A 1 217 ? 4.809 -1.301 -15.361 1.00 77.31 217 MET A O 1
ATOM 1727 N N . VAL A 1 218 ? 5.062 -3.529 -15.650 1.00 84.44 218 VAL A N 1
ATOM 1728 C CA . VAL A 1 218 ? 6.282 -3.454 -16.449 1.00 84.44 218 VAL A CA 1
ATOM 1729 C C . VAL A 1 218 ? 6.015 -4.136 -17.779 1.00 84.44 218 VAL A C 1
ATOM 1731 O O . VAL A 1 218 ? 5.945 -5.363 -17.858 1.00 84.44 218 VAL A O 1
ATOM 1734 N N . ALA A 1 219 ? 5.880 -3.325 -18.825 1.00 89.38 219 ALA A N 1
ATOM 1735 C CA . ALA A 1 219 ? 5.836 -3.793 -20.198 1.00 89.38 219 ALA A CA 1
ATOM 1736 C C . ALA A 1 219 ? 7.263 -4.073 -20.685 1.00 89.38 219 ALA A C 1
ATOM 1738 O O . ALA A 1 219 ? 8.164 -3.240 -20.539 1.00 89.38 219 ALA A O 1
ATOM 1739 N N . LYS A 1 220 ? 7.464 -5.258 -21.255 1.00 92.19 220 LYS A N 1
ATOM 1740 C CA . LYS A 1 220 ? 8.744 -5.773 -21.737 1.00 92.19 220 LYS A CA 1
ATOM 1741 C C . LYS A 1 220 ? 8.729 -5.801 -23.252 1.00 92.19 220 LYS A C 1
ATOM 1743 O O . LYS A 1 220 ? 7.788 -6.308 -23.863 1.00 92.19 220 LYS A O 1
ATOM 1748 N N . TYR A 1 221 ? 9.804 -5.305 -23.847 1.00 94.50 221 TYR A N 1
ATOM 1749 C CA . TYR A 1 221 ? 9.976 -5.261 -25.291 1.00 94.50 221 TYR A CA 1
ATOM 1750 C C . TYR A 1 221 ? 11.321 -5.843 -25.687 1.00 94.50 221 TYR A C 1
ATOM 1752 O O . TYR A 1 221 ? 12.308 -5.769 -24.952 1.00 94.50 221 TYR A O 1
ATOM 1760 N N . HIS A 1 222 ? 11.337 -6.394 -26.885 1.00 95.56 222 HIS A N 1
ATOM 1761 C CA . HIS A 1 222 ? 12.486 -6.971 -27.543 1.00 95.56 222 HIS A CA 1
ATOM 1762 C C . HIS A 1 222 ? 12.978 -6.027 -28.639 1.00 95.56 222 HIS A C 1
ATOM 1764 O O . HIS A 1 222 ? 12.170 -5.482 -29.390 1.00 95.56 222 HIS A O 1
ATOM 1770 N N . VAL A 1 223 ? 14.294 -5.834 -28.734 1.00 95.94 223 VAL A N 1
ATOM 1771 C CA . VAL A 1 223 ? 14.921 -5.017 -29.779 1.00 95.94 223 VAL A CA 1
ATOM 1772 C C . VAL A 1 223 ? 16.029 -5.813 -30.440 1.00 95.94 223 VAL A C 1
ATOM 1774 O O . VAL A 1 223 ? 16.980 -6.214 -29.771 1.00 95.94 223 VAL A O 1
ATOM 1777 N N . ALA A 1 224 ? 15.948 -6.023 -31.752 1.00 93.75 224 ALA A N 1
ATOM 1778 C CA . ALA A 1 224 ? 17.030 -6.691 -32.474 1.00 93.75 224 ALA A CA 1
ATOM 1779 C C . ALA A 1 224 ? 18.301 -5.821 -32.466 1.00 93.75 224 ALA A C 1
ATOM 1781 O O . ALA A 1 224 ? 18.213 -4.608 -32.670 1.00 93.75 224 ALA A O 1
ATOM 1782 N N . GLY A 1 225 ? 19.480 -6.433 -32.303 1.00 92.12 225 GLY A N 1
ATOM 1783 C CA . GLY A 1 225 ? 20.756 -5.714 -32.160 1.00 92.12 225 GLY A CA 1
ATOM 1784 C C . GLY A 1 225 ? 21.025 -4.663 -33.244 1.00 92.12 225 GLY A C 1
ATOM 1785 O O . GLY A 1 225 ? 21.417 -3.538 -32.940 1.00 92.12 225 GLY A O 1
ATOM 1786 N N . LYS A 1 226 ? 20.664 -4.959 -34.502 1.00 94.19 226 LYS A N 1
ATOM 1787 C CA . LYS A 1 226 ? 20.775 -4.019 -35.637 1.00 94.19 226 LYS A CA 1
ATOM 1788 C C . LYS A 1 226 ? 20.015 -2.693 -35.463 1.00 94.19 226 LYS A C 1
ATOM 1790 O O . LYS A 1 226 ? 20.327 -1.728 -36.153 1.00 94.19 226 LYS A O 1
ATOM 1795 N N . TYR A 1 227 ? 19.004 -2.646 -34.594 1.00 94.75 227 TYR A N 1
ATOM 1796 C CA . TYR A 1 227 ? 18.211 -1.447 -34.301 1.00 94.75 227 TYR A CA 1
ATOM 1797 C C . TYR A 1 227 ? 18.573 -0.814 -32.954 1.00 94.75 227 TYR A C 1
ATOM 1799 O O . TYR A 1 227 ? 18.174 0.318 -32.691 1.00 94.75 227 TYR A O 1
ATOM 1807 N N . ALA A 1 228 ? 19.345 -1.503 -32.111 1.00 93.81 228 ALA A N 1
ATOM 1808 C CA . ALA A 1 228 ? 19.549 -1.121 -30.720 1.00 93.81 228 ALA A CA 1
ATOM 1809 C C . ALA A 1 228 ? 20.165 0.276 -30.555 1.00 93.81 228 ALA A C 1
ATOM 1811 O O . ALA A 1 228 ? 19.701 1.035 -29.712 1.00 93.81 228 ALA A O 1
ATOM 1812 N N . ALA A 1 229 ? 21.131 0.663 -31.396 1.00 93.19 229 ALA A N 1
ATOM 1813 C CA . ALA A 1 229 ? 21.770 1.979 -31.303 1.00 93.19 229 ALA A CA 1
ATOM 1814 C C . ALA A 1 229 ? 20.809 3.122 -31.681 1.00 93.19 229 ALA A C 1
ATOM 1816 O O . ALA A 1 229 ? 20.771 4.159 -31.024 1.00 93.19 229 ALA A O 1
ATOM 1817 N N . ALA A 1 230 ? 19.984 2.917 -32.714 1.00 93.69 230 ALA A N 1
ATOM 1818 C CA . ALA A 1 230 ? 18.967 3.889 -33.113 1.00 93.69 230 ALA A CA 1
ATOM 1819 C C . ALA A 1 230 ? 17.874 4.027 -32.042 1.00 93.69 230 ALA A C 1
ATOM 1821 O O . ALA A 1 230 ? 17.393 5.128 -31.776 1.00 93.69 230 ALA A O 1
ATOM 1822 N N . VAL A 1 231 ? 17.505 2.912 -31.411 1.00 94.00 231 VAL A N 1
ATOM 1823 C CA . VAL A 1 231 ? 16.517 2.877 -30.333 1.00 94.00 231 VAL A CA 1
ATOM 1824 C C . VAL A 1 231 ? 17.058 3.525 -29.053 1.00 94.00 231 VAL A C 1
ATOM 1826 O O . VAL A 1 231 ? 16.352 4.338 -28.463 1.00 94.00 231 VAL A O 1
ATOM 1829 N N . GLU A 1 232 ? 18.309 3.255 -28.659 1.00 93.31 232 GLU A N 1
ATOM 1830 C CA . GLU A 1 232 ? 18.985 3.930 -27.536 1.00 93.31 232 GLU A CA 1
ATOM 1831 C C . GLU A 1 232 ? 18.954 5.451 -27.728 1.00 93.31 232 GLU A C 1
ATOM 1833 O O . GLU A 1 232 ? 18.497 6.173 -26.840 1.00 93.31 232 GLU A O 1
ATOM 1838 N N . GLN A 1 233 ? 19.362 5.929 -28.910 1.00 92.62 233 GLN A N 1
ATOM 1839 C CA . GLN A 1 233 ? 19.364 7.355 -29.235 1.00 92.62 233 GLN A CA 1
ATOM 1840 C C . GLN A 1 233 ? 17.956 7.960 -29.167 1.00 92.62 233 GLN A C 1
ATOM 1842 O O . GLN A 1 233 ? 17.771 9.028 -28.592 1.00 92.62 233 GLN A O 1
ATOM 1847 N N . LEU A 1 234 ? 16.948 7.263 -29.699 1.00 91.56 234 LEU A N 1
ATOM 1848 C CA . LEU A 1 234 ? 15.562 7.724 -29.662 1.00 91.56 234 LEU A CA 1
ATOM 1849 C C . LEU A 1 234 ? 15.052 7.904 -28.226 1.00 91.56 234 LEU A C 1
ATOM 1851 O O . LEU A 1 234 ? 14.407 8.912 -27.928 1.00 91.56 234 LEU A O 1
ATOM 1855 N N . PHE A 1 235 ? 15.315 6.935 -27.345 1.00 88.69 235 PHE A N 1
ATOM 1856 C CA . PHE A 1 235 ? 14.930 7.042 -25.939 1.00 88.69 235 PHE A CA 1
ATOM 1857 C C . PHE A 1 235 ? 15.730 8.133 -25.231 1.00 88.69 235 PHE A C 1
ATOM 1859 O O . PHE A 1 235 ? 15.133 8.931 -24.517 1.00 88.69 235 PHE A O 1
ATOM 1866 N N . HIS A 1 236 ? 17.034 8.252 -25.484 1.00 88.50 236 HIS A N 1
ATOM 1867 C CA . HIS A 1 236 ? 17.832 9.357 -24.953 1.00 88.50 236 HIS A CA 1
ATOM 1868 C C . HIS A 1 236 ? 17.224 10.723 -25.300 1.00 88.50 236 HIS A C 1
ATOM 1870 O O . HIS A 1 236 ? 16.984 11.536 -24.408 1.00 88.50 236 HIS A O 1
ATOM 1876 N N . ASP A 1 237 ? 16.894 10.939 -26.574 1.00 87.81 237 ASP A N 1
ATOM 1877 C CA . ASP A 1 237 ? 16.386 12.219 -27.068 1.00 87.81 237 ASP A CA 1
ATOM 1878 C C . ASP A 1 237 ? 14.979 12.542 -26.543 1.00 87.81 237 ASP A C 1
ATOM 1880 O O . ASP A 1 237 ? 14.666 13.701 -26.269 1.00 87.81 237 ASP A O 1
ATOM 1884 N N . ARG A 1 238 ? 14.109 11.530 -26.415 1.00 84.62 238 ARG A N 1
ATOM 1885 C CA . ARG A 1 238 ? 12.699 11.728 -26.030 1.00 84.62 238 ARG A CA 1
ATOM 1886 C C . ARG A 1 238 ? 12.443 11.665 -24.534 1.00 84.62 238 ARG A C 1
ATOM 1888 O O . ARG A 1 238 ? 11.476 12.263 -24.074 1.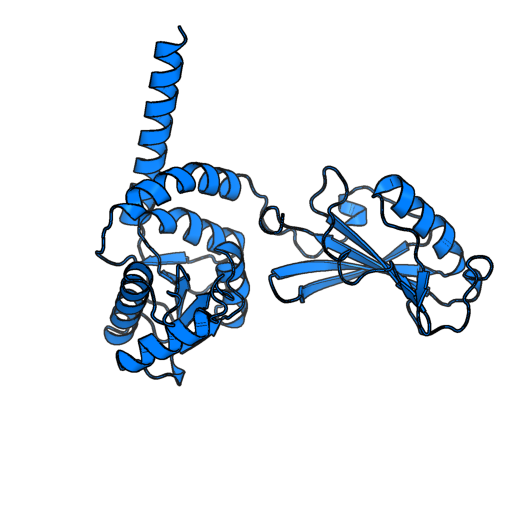00 84.62 238 ARG A O 1
ATOM 1895 N N . THR A 1 239 ? 13.249 10.913 -23.793 1.00 81.62 239 THR A N 1
ATOM 1896 C CA . THR A 1 239 ? 13.008 10.653 -22.368 1.00 81.62 239 THR A CA 1
ATOM 1897 C C . THR A 1 239 ? 14.108 11.160 -21.456 1.00 81.62 239 THR A C 1
ATOM 1899 O O . THR A 1 239 ? 13.904 11.223 -20.246 1.00 81.62 239 THR A O 1
ATOM 1902 N N . GLY A 1 240 ? 15.269 11.521 -22.006 1.00 80.25 240 GLY A N 1
ATOM 1903 C CA . GLY A 1 240 ? 16.456 11.829 -21.215 1.00 80.25 240 GLY A CA 1
ATOM 1904 C C . GLY A 1 240 ? 17.142 10.587 -20.642 1.00 80.25 240 GLY A C 1
ATOM 1905 O O . GLY A 1 240 ? 18.020 10.734 -19.790 1.00 80.25 240 GLY A O 1
ATOM 1906 N N . MET A 1 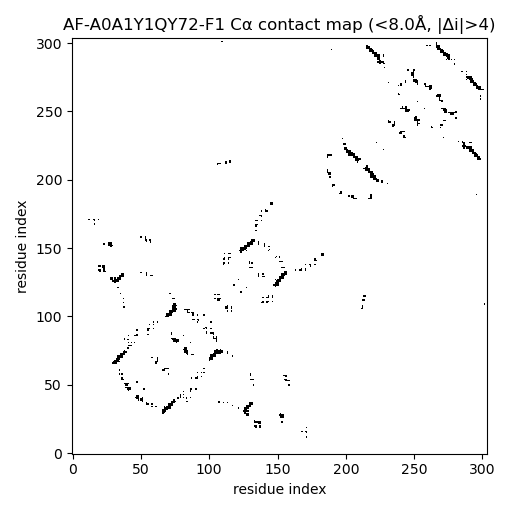241 ? 16.776 9.374 -21.092 1.00 85.50 241 MET A N 1
ATOM 1907 C CA . MET A 1 241 ? 17.439 8.132 -20.682 1.00 85.50 241 MET A CA 1
ATOM 1908 C C . MET A 1 241 ? 18.955 8.249 -20.914 1.00 85.50 241 MET A C 1
ATOM 1910 O O . MET A 1 241 ? 19.372 8.545 -22.034 1.00 85.50 241 MET A O 1
ATOM 1914 N N . PRO A 1 242 ? 19.812 8.027 -19.904 1.00 84.81 242 PRO A N 1
ATOM 1915 C CA . PRO A 1 242 ? 21.252 8.096 -20.097 1.00 84.81 242 PRO A CA 1
ATOM 1916 C C . PRO A 1 242 ? 21.731 7.051 -21.105 1.00 84.81 242 PRO A C 1
ATOM 1918 O O . PRO A 1 242 ? 21.229 5.928 -21.131 1.00 84.81 242 PRO A O 1
ATOM 1921 N N . MET A 1 243 ? 22.758 7.405 -21.878 1.00 90.25 243 MET A N 1
ATOM 1922 C CA . MET A 1 243 ? 23.440 6.447 -22.747 1.00 90.25 243 MET A CA 1
ATOM 1923 C C . MET A 1 243 ? 23.994 5.279 -21.920 1.00 90.25 243 MET A C 1
ATOM 1925 O O . MET A 1 243 ? 24.608 5.480 -20.864 1.00 90.25 243 MET A O 1
ATOM 1929 N N . MET A 1 244 ? 23.785 4.062 -22.414 1.00 90.88 244 MET A N 1
ATOM 1930 C CA . MET A 1 244 ? 24.177 2.807 -21.782 1.00 90.88 244 MET A CA 1
ATOM 1931 C C . MET A 1 244 ? 25.698 2.732 -21.605 1.00 90.88 244 MET A C 1
ATOM 1933 O O . MET A 1 244 ? 26.490 3.398 -22.275 1.00 90.88 244 MET A O 1
ATOM 1937 N N . LYS A 1 245 ? 26.160 1.911 -20.680 1.00 91.19 245 LYS A N 1
ATOM 1938 C CA . LYS A 1 245 ? 27.579 1.624 -20.508 1.00 91.19 245 LYS A CA 1
ATOM 1939 C C . LYS A 1 245 ? 27.766 0.126 -20.485 1.00 91.19 245 LYS A C 1
ATOM 1941 O O . LYS A 1 245 ? 26.908 -0.606 -19.995 1.00 91.19 245 LYS A O 1
ATOM 1946 N N . PHE A 1 246 ? 28.893 -0.306 -21.028 1.00 91.25 246 PHE A N 1
ATOM 1947 C CA . PHE A 1 246 ? 29.304 -1.685 -20.899 1.00 91.25 246 PHE A CA 1
ATOM 1948 C C . PHE A 1 246 ? 29.785 -1.920 -19.464 1.00 91.25 246 PHE A C 1
ATOM 1950 O O . PHE A 1 246 ? 30.676 -1.216 -18.980 1.00 91.25 246 PHE A O 1
ATOM 1957 N N . ALA A 1 247 ? 29.170 -2.876 -18.777 1.00 85.81 247 ALA A N 1
ATOM 1958 C CA . ALA A 1 247 ? 29.484 -3.231 -17.403 1.00 85.81 247 ALA A CA 1
ATOM 1959 C C . ALA A 1 247 ? 29.544 -4.753 -17.262 1.00 85.81 247 ALA A C 1
ATOM 1961 O O . ALA A 1 247 ? 28.570 -5.458 -17.516 1.00 85.81 247 ALA A O 1
ATOM 1962 N N . CYS A 1 248 ? 30.706 -5.245 -16.823 1.00 78.19 248 CYS A N 1
ATOM 1963 C CA . CYS A 1 248 ? 31.038 -6.658 -16.627 1.00 78.19 248 CYS A CA 1
ATOM 1964 C C . CYS A 1 248 ? 30.941 -7.520 -17.901 1.00 78.19 248 CYS A C 1
ATOM 1966 O O . CYS A 1 248 ? 31.970 -7.969 -18.400 1.00 78.19 248 CYS A O 1
ATOM 1968 N N . CYS A 1 249 ? 29.740 -7.763 -18.423 1.00 86.19 249 CYS A N 1
ATOM 1969 C CA . CYS A 1 249 ? 29.467 -8.695 -19.523 1.00 86.19 249 CYS A CA 1
ATOM 1970 C C . CYS A 1 249 ? 28.218 -8.291 -20.322 1.00 86.19 249 CYS A C 1
ATOM 1972 O O . CYS A 1 249 ? 27.542 -9.140 -20.895 1.00 86.19 249 CYS A O 1
ATOM 1974 N N . GLY A 1 250 ? 27.838 -7.018 -20.301 1.00 90.06 250 GLY A N 1
ATOM 1975 C CA . GLY A 1 250 ? 26.617 -6.565 -20.946 1.00 90.06 250 GLY A CA 1
ATOM 1976 C C . GLY A 1 250 ? 26.491 -5.055 -20.934 1.00 90.06 250 GLY A C 1
ATOM 1977 O O . GLY A 1 250 ? 27.329 -4.341 -20.383 1.00 90.06 250 GLY A O 1
ATOM 1978 N N . TRP A 1 251 ? 25.426 -4.575 -21.559 1.00 92.06 251 TRP A N 1
ATOM 1979 C CA . TRP A 1 251 ? 25.124 -3.155 -21.633 1.00 92.06 251 TRP A CA 1
ATOM 1980 C C . TRP A 1 251 ? 23.961 -2.817 -20.720 1.00 92.06 251 TRP A C 1
ATOM 1982 O O . TRP A 1 251 ? 22.906 -3.444 -20.791 1.00 92.06 251 TRP A O 1
ATOM 1992 N N . GLU A 1 252 ? 24.131 -1.786 -19.906 1.00 87.50 252 GLU A N 1
ATOM 1993 C CA . GLU A 1 252 ? 23.100 -1.305 -18.992 1.00 87.50 252 GLU A CA 1
ATOM 1994 C C . GLU A 1 252 ? 23.156 0.216 -18.852 1.00 87.50 252 GLU A C 1
ATOM 1996 O O . GLU A 1 252 ? 24.187 0.851 -19.075 1.00 87.50 252 GLU A O 1
ATOM 2001 N N . VAL A 1 253 ? 22.047 0.833 -18.458 1.00 81.25 253 VAL A N 1
ATOM 2002 C CA . VAL A 1 253 ? 22.044 2.245 -18.060 1.00 81.25 253 VAL A CA 1
ATOM 2003 C C . VAL A 1 253 ? 22.740 2.348 -16.696 1.00 81.25 253 VAL A C 1
ATOM 2005 O O . VAL A 1 253 ? 22.247 1.821 -15.702 1.00 81.25 253 VAL A O 1
ATOM 2008 N N . SER A 1 254 ? 23.917 2.984 -16.629 1.00 58.44 254 SER A N 1
ATOM 2009 C CA . SER A 1 254 ? 24.755 2.939 -15.421 1.00 58.44 254 SER A CA 1
ATOM 2010 C C . SER A 1 254 ? 24.093 3.617 -14.213 1.00 58.44 254 SER A C 1
ATOM 2012 O O . SER A 1 254 ? 23.961 4.844 -14.197 1.00 58.44 254 SER A O 1
ATOM 2014 N N . GLY A 1 255 ? 23.776 2.827 -13.183 1.00 49.78 255 GLY A N 1
ATOM 2015 C CA . GLY A 1 255 ? 23.338 3.278 -11.862 1.00 49.78 255 GLY A CA 1
ATOM 2016 C C . GLY A 1 255 ? 22.077 2.554 -11.389 1.00 49.78 255 GLY A C 1
ATOM 2017 O O . GLY A 1 255 ? 21.010 2.737 -11.965 1.00 49.78 255 GLY A O 1
ATOM 2018 N N . GLN A 1 256 ? 22.168 1.829 -10.266 1.00 38.47 256 GLN A N 1
ATOM 2019 C CA . GLN A 1 256 ? 21.039 1.200 -9.548 1.00 38.47 256 GLN A CA 1
ATOM 2020 C C . GLN A 1 256 ? 19.868 2.159 -9.214 1.00 38.47 256 GLN A C 1
ATOM 2022 O O . GLN A 1 256 ? 18.839 1.716 -8.712 1.00 38.47 256 GLN A O 1
ATOM 2027 N N . LEU A 1 257 ? 20.007 3.462 -9.488 1.00 42.31 257 LEU A N 1
ATOM 2028 C CA . LEU A 1 257 ? 19.053 4.521 -9.171 1.00 42.31 257 LEU A CA 1
ATOM 2029 C C . LEU A 1 257 ? 18.176 5.000 -10.344 1.00 42.31 257 LEU A C 1
ATOM 2031 O O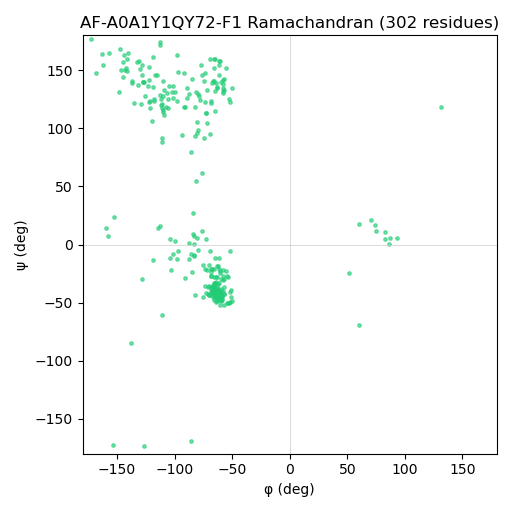 . LEU A 1 257 ? 17.255 5.770 -10.096 1.00 42.31 257 LEU A O 1
ATOM 2035 N N . TYR A 1 258 ? 18.405 4.581 -11.598 1.00 49.00 258 TYR A N 1
ATOM 2036 C CA . TYR A 1 258 ? 17.580 5.046 -12.738 1.00 49.00 258 TYR A CA 1
ATOM 2037 C C . TYR A 1 258 ? 16.276 4.250 -12.941 1.00 49.00 258 TYR A C 1
ATOM 2039 O O . TYR A 1 258 ? 15.561 4.447 -13.916 1.00 49.00 258 TYR A O 1
ATOM 2047 N N . LEU A 1 259 ? 15.925 3.371 -11.998 1.00 54.69 259 LEU A N 1
ATOM 2048 C CA . LEU A 1 259 ? 14.716 2.533 -12.029 1.00 54.69 259 LEU A CA 1
ATOM 2049 C C . LEU A 1 259 ? 13.410 3.287 -11.683 1.00 54.69 259 LEU A C 1
ATOM 2051 O O . LEU A 1 259 ? 12.378 2.650 -11.453 1.00 54.69 259 LEU A O 1
ATOM 2055 N N . GLY A 1 260 ? 13.440 4.623 -11.635 1.00 55.31 260 GLY A N 1
ATOM 2056 C CA . GLY A 1 260 ? 12.304 5.440 -11.195 1.00 55.31 260 GLY A CA 1
ATOM 2057 C C . GLY A 1 260 ? 12.307 6.904 -11.637 1.00 55.31 260 GLY A C 1
ATOM 2058 O O . GLY A 1 260 ? 11.547 7.680 -11.072 1.00 55.31 260 GLY A O 1
ATOM 2059 N N . VAL A 1 261 ? 13.139 7.314 -12.605 1.00 61.94 261 VAL A N 1
ATOM 2060 C CA . VAL A 1 261 ? 13.063 8.687 -13.139 1.00 61.94 261 VAL A CA 1
ATOM 2061 C C . VAL A 1 261 ? 11.942 8.743 -14.184 1.00 61.94 261 VAL A C 1
ATOM 2063 O O . VAL A 1 261 ? 12.036 8.022 -15.183 1.00 61.94 261 VAL A O 1
ATOM 2066 N N . PRO A 1 262 ? 10.885 9.552 -13.977 1.00 64.81 262 PRO A N 1
ATOM 2067 C CA . PRO A 1 262 ? 9.803 9.670 -14.942 1.00 64.81 262 PRO A CA 1
ATOM 2068 C C . PRO A 1 262 ? 10.275 10.343 -16.229 1.00 64.81 262 PRO A C 1
ATOM 2070 O O . PRO A 1 262 ? 11.003 11.338 -16.200 1.00 64.81 262 PRO A O 1
ATOM 2073 N N . ILE A 1 263 ? 9.804 9.823 -17.360 1.00 71.94 263 ILE A N 1
ATOM 2074 C CA . ILE A 1 263 ? 9.797 10.531 -18.638 1.00 71.94 263 ILE A CA 1
ATOM 2075 C C . ILE A 1 263 ? 8.982 11.825 -18.424 1.00 71.94 263 ILE A C 1
ATOM 2077 O O . ILE A 1 263 ? 7.881 11.742 -17.866 1.00 71.94 263 ILE A O 1
ATOM 2081 N N . PRO A 1 264 ? 9.475 13.005 -18.852 1.00 65.25 264 PRO A N 1
ATOM 2082 C CA . PRO A 1 264 ? 8.782 14.276 -18.650 1.00 65.25 264 PRO A CA 1
ATOM 2083 C C . PRO A 1 264 ? 7.315 14.226 -19.085 1.00 65.25 264 PRO A C 1
ATOM 2085 O O . PRO A 1 264 ? 7.002 13.712 -20.155 1.00 65.25 264 PRO A O 1
ATOM 2088 N N . ASP A 1 265 ? 6.431 14.761 -18.241 1.00 63.38 265 ASP A N 1
ATOM 2089 C CA . ASP A 1 265 ? 4.982 14.843 -18.470 1.00 63.38 265 ASP A CA 1
ATOM 2090 C C . ASP A 1 265 ? 4.258 13.494 -18.657 1.00 63.38 265 ASP A C 1
ATOM 2092 O O . ASP A 1 265 ? 3.116 13.465 -19.117 1.00 63.38 265 ASP A O 1
ATOM 2096 N N . THR A 1 266 ? 4.870 12.371 -18.263 1.00 66.38 266 THR A N 1
ATOM 2097 C CA . THR A 1 266 ? 4.216 11.053 -18.298 1.00 66.38 266 THR A CA 1
ATOM 2098 C C . THR A 1 266 ? 4.410 10.277 -16.989 1.00 66.38 266 THR A C 1
ATOM 2100 O O . THR A 1 266 ? 5.386 10.507 -16.269 1.00 66.38 266 THR A O 1
ATOM 2103 N N . PRO A 1 267 ? 3.531 9.308 -16.682 1.00 68.94 267 PRO A N 1
ATOM 2104 C CA . PRO A 1 267 ? 3.697 8.414 -15.545 1.00 68.94 267 PRO A CA 1
ATOM 2105 C C . PRO A 1 267 ? 4.602 7.219 -15.882 1.00 68.94 267 PRO A C 1
ATOM 2107 O O . PRO A 1 267 ? 4.441 6.160 -15.300 1.00 68.94 267 PRO A O 1
ATOM 2110 N N . TYR A 1 268 ? 5.533 7.319 -16.833 1.00 78.31 268 TYR A N 1
ATOM 2111 C CA . TYR A 1 268 ? 6.343 6.177 -17.268 1.00 78.31 268 TYR A CA 1
ATOM 2112 C C . TYR A 1 268 ? 7.822 6.374 -16.944 1.00 78.31 268 TYR A C 1
ATOM 2114 O O . TYR A 1 268 ? 8.336 7.481 -17.022 1.00 78.31 268 TYR A O 1
ATOM 2122 N N . ALA A 1 269 ? 8.522 5.292 -16.618 1.00 80.31 269 ALA A N 1
ATOM 2123 C CA . ALA A 1 269 ? 9.978 5.201 -16.631 1.00 80.31 269 ALA A CA 1
ATOM 2124 C C . ALA A 1 269 ? 10.403 4.160 -17.658 1.00 80.31 269 ALA A C 1
ATOM 2126 O O . ALA A 1 269 ? 9.738 3.138 -17.828 1.00 80.31 269 ALA A O 1
ATOM 2127 N N . VAL A 1 270 ? 11.535 4.396 -18.311 1.00 84.44 270 VAL A N 1
ATOM 2128 C CA . VAL A 1 270 ? 12.095 3.475 -19.298 1.00 84.44 270 VAL A CA 1
ATOM 2129 C C . VAL A 1 270 ? 13.538 3.144 -18.960 1.00 84.44 270 VAL A C 1
ATOM 2131 O O . VAL A 1 270 ? 14.309 4.017 -18.562 1.00 84.44 270 VAL A O 1
ATOM 2134 N N . TYR A 1 271 ? 13.909 1.882 -19.141 1.00 86.31 271 TYR A N 1
ATOM 2135 C CA . TYR A 1 271 ? 15.304 1.466 -19.134 1.00 86.31 271 TYR A CA 1
ATOM 2136 C C . TYR A 1 271 ? 15.556 0.375 -20.172 1.00 86.31 271 TYR A C 1
ATOM 2138 O O . TYR A 1 271 ? 14.661 -0.398 -20.527 1.00 86.31 271 TYR A O 1
ATOM 2146 N N . MET A 1 272 ? 16.794 0.325 -20.659 1.00 89.81 272 MET A N 1
ATOM 2147 C CA . MET A 1 272 ? 17.245 -0.597 -21.696 1.00 89.81 272 MET A CA 1
ATOM 2148 C C . MET A 1 272 ? 18.496 -1.346 -21.229 1.00 89.81 272 MET A C 1
ATOM 2150 O O . MET A 1 272 ? 19.375 -0.765 -20.591 1.00 89.81 272 MET A O 1
ATOM 2154 N N . VAL A 1 273 ? 18.567 -2.641 -21.538 1.00 91.31 273 VAL A N 1
ATOM 2155 C CA . VAL A 1 273 ? 19.699 -3.525 -21.202 1.00 91.31 273 VAL A CA 1
ATOM 2156 C C . VAL A 1 273 ? 19.992 -4.494 -22.348 1.00 91.31 273 VAL A C 1
ATOM 2158 O O . VAL A 1 273 ? 19.118 -4.758 -23.180 1.00 91.31 273 VAL A O 1
ATOM 2161 N N . SER A 1 274 ? 21.201 -5.059 -22.397 1.00 92.31 274 SER A N 1
ATOM 2162 C CA . SER A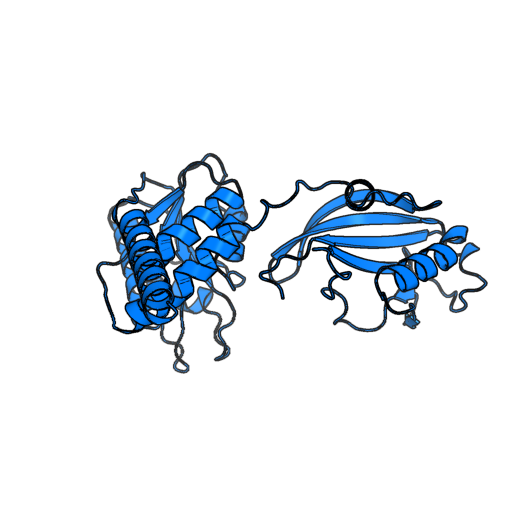 1 274 ? 21.477 -6.194 -23.282 1.00 92.31 274 SER A CA 1
ATOM 2163 C C . SER A 1 274 ? 20.634 -7.401 -22.867 1.00 92.31 274 SER A C 1
ATOM 2165 O O . SER A 1 274 ? 20.422 -7.676 -21.686 1.00 92.31 274 SER A O 1
ATOM 2167 N N . GLY A 1 275 ? 20.094 -8.111 -23.856 1.00 88.25 275 GLY A N 1
ATOM 2168 C CA . GLY A 1 275 ? 19.214 -9.252 -23.620 1.00 88.25 275 GLY A CA 1
ATOM 2169 C C . GLY A 1 275 ? 19.945 -10.511 -23.158 1.00 88.25 275 GLY A C 1
ATOM 2170 O O . GLY A 1 275 ? 19.316 -11.404 -22.580 1.00 88.25 275 GLY A O 1
ATOM 2171 N N . GLU A 1 276 ? 21.256 -10.532 -23.382 1.00 89.50 276 GLU A N 1
ATOM 2172 C CA . GLU A 1 276 ? 22.196 -11.617 -23.138 1.00 89.50 276 GLU A CA 1
ATOM 2173 C C . GLU A 1 276 ? 23.527 -11.079 -22.596 1.00 89.50 276 GLU A C 1
ATOM 2175 O O . GLU A 1 276 ? 23.820 -9.879 -22.691 1.00 89.50 276 GLU A O 1
ATOM 2180 N N . GLU A 1 277 ? 24.331 -11.985 -22.042 1.00 91.12 277 GLU A N 1
ATOM 2181 C CA . GLU A 1 277 ? 25.737 -11.711 -21.764 1.00 91.12 277 GLU A CA 1
ATOM 2182 C C . GLU A 1 277 ? 26.513 -11.657 -23.083 1.00 91.12 277 GLU A C 1
ATOM 2184 O O . GLU A 1 277 ? 26.370 -12.522 -23.947 1.00 91.12 277 GLU A O 1
ATOM 2189 N N . THR A 1 278 ? 27.339 -10.631 -23.245 1.00 90.31 278 THR A N 1
ATOM 2190 C CA . THR A 1 278 ? 28.109 -10.386 -24.459 1.00 90.31 278 THR A CA 1
ATOM 2191 C C . THR A 1 278 ? 29.470 -9.788 -24.127 1.00 90.31 278 THR A C 1
ATOM 2193 O O . THR A 1 278 ? 29.615 -8.996 -23.197 1.00 90.31 278 THR A O 1
ATOM 2196 N N . GLY A 1 279 ? 30.483 -10.173 -24.905 1.00 91.00 279 GLY A N 1
ATOM 2197 C CA . GLY A 1 279 ? 31.813 -9.560 -24.868 1.00 91.00 279 GLY A CA 1
ATOM 2198 C C . GLY A 1 279 ? 31.950 -8.340 -25.782 1.00 91.00 279 GLY A C 1
ATOM 2199 O O . GLY A 1 279 ? 33.039 -7.789 -25.884 1.00 91.00 279 GLY A O 1
ATOM 2200 N N . ILE A 1 280 ? 30.881 -7.951 -26.485 1.00 92.56 280 ILE A N 1
ATOM 2201 C CA . ILE A 1 280 ? 30.884 -6.815 -27.408 1.00 92.56 280 ILE A CA 1
ATOM 2202 C C . ILE A 1 280 ? 30.724 -5.527 -26.596 1.00 92.56 280 ILE A C 1
ATOM 2204 O O . ILE A 1 280 ? 29.626 -5.221 -26.134 1.00 92.56 280 ILE A O 1
ATOM 2208 N N . ASP A 1 281 ? 31.807 -4.768 -26.447 1.00 92.50 281 ASP A N 1
ATOM 2209 C CA . ASP A 1 281 ? 31.895 -3.529 -25.659 1.00 92.50 281 ASP A CA 1
ATOM 2210 C C . ASP A 1 281 ? 31.914 -2.245 -26.512 1.00 92.50 281 ASP A C 1
ATOM 2212 O O . ASP A 1 281 ? 31.966 -1.135 -25.978 1.00 92.50 281 ASP A O 1
ATOM 2216 N N . ASP A 1 282 ? 31.759 -2.382 -27.833 1.00 92.31 282 ASP A N 1
ATOM 2217 C CA . ASP A 1 282 ? 31.621 -1.279 -28.786 1.00 92.31 282 ASP A CA 1
ATOM 2218 C C . ASP A 1 282 ? 30.214 -1.234 -29.411 1.00 92.31 282 ASP A C 1
ATOM 2220 O O . ASP A 1 282 ? 29.722 -2.218 -29.972 1.00 92.31 282 ASP A O 1
ATOM 2224 N N . ARG A 1 283 ? 29.584 -0.053 -29.363 1.00 92.44 283 ARG A N 1
ATOM 2225 C CA . ARG A 1 283 ? 28.271 0.230 -29.970 1.00 92.44 283 ARG A CA 1
ATOM 2226 C C . ARG A 1 283 ? 28.229 -0.018 -31.469 1.00 92.44 283 ARG A C 1
ATOM 2228 O O . ARG A 1 283 ? 27.174 -0.371 -31.991 1.00 92.44 283 ARG A O 1
ATOM 2235 N N . ALA A 1 284 ? 29.355 0.162 -32.160 1.00 91.81 284 ALA A N 1
ATOM 2236 C CA . ALA A 1 284 ? 29.438 -0.044 -33.603 1.00 91.81 284 ALA A CA 1
ATOM 2237 C C . ALA A 1 284 ? 29.145 -1.496 -34.026 1.00 91.81 284 ALA A C 1
ATOM 2239 O O . ALA A 1 284 ? 28.819 -1.725 -35.186 1.00 91.81 284 ALA A O 1
ATOM 2240 N N . HIS A 1 285 ? 29.235 -2.449 -33.091 1.00 94.88 285 HIS A N 1
ATOM 2241 C CA . HIS A 1 285 ? 29.065 -3.884 -33.332 1.00 94.88 285 HIS A CA 1
ATOM 2242 C C . HIS A 1 285 ? 27.808 -4.464 -32.666 1.00 94.88 285 HIS A C 1
ATOM 2244 O O . HIS A 1 285 ? 27.682 -5.678 -32.500 1.00 94.88 285 HIS A O 1
ATOM 2250 N N . TRP A 1 286 ? 26.862 -3.616 -32.250 1.00 94.44 286 TRP A N 1
ATOM 2251 C CA . TRP A 1 286 ? 25.615 -4.071 -31.625 1.00 94.44 286 TRP A CA 1
ATOM 2252 C C . TRP A 1 286 ? 24.735 -4.924 -32.539 1.00 94.44 286 TRP A C 1
ATOM 2254 O O . TRP A 1 286 ? 23.902 -5.676 -32.044 1.00 94.44 286 TRP A O 1
ATOM 2264 N N . ASP A 1 287 ? 24.942 -4.874 -33.853 1.00 93.69 287 ASP A N 1
ATOM 2265 C CA . ASP A 1 287 ? 24.304 -5.762 -34.824 1.00 93.69 287 ASP A CA 1
ATOM 2266 C C . ASP A 1 287 ? 24.654 -7.246 -34.621 1.00 93.69 287 ASP A C 1
ATOM 2268 O O . ASP A 1 287 ? 23.893 -8.112 -35.053 1.00 93.69 287 ASP A O 1
ATOM 2272 N N . GLN A 1 288 ? 25.763 -7.536 -33.934 1.00 94.00 288 GLN A N 1
ATOM 2273 C CA . GLN A 1 288 ? 26.205 -8.892 -33.599 1.00 94.00 288 GLN A CA 1
ATOM 2274 C C . GLN A 1 288 ? 25.609 -9.414 -32.280 1.00 94.00 288 GLN A C 1
ATOM 2276 O O . GLN A 1 288 ? 25.704 -10.609 -32.004 1.00 94.00 288 GLN A O 1
ATOM 2281 N N . ILE A 1 289 ? 24.993 -8.546 -31.469 1.00 93.31 289 ILE A N 1
ATOM 2282 C CA . ILE A 1 289 ? 24.248 -8.940 -30.266 1.00 93.31 289 ILE A CA 1
ATOM 2283 C C . ILE A 1 289 ? 22.856 -9.382 -30.714 1.00 93.31 289 ILE A C 1
ATOM 2285 O O . ILE A 1 289 ? 22.187 -8.669 -31.467 1.00 93.31 289 ILE A O 1
ATOM 2289 N N . SER A 1 290 ? 22.395 -10.547 -30.252 1.00 91.94 290 SER A N 1
ATOM 2290 C CA . SER A 1 290 ? 21.133 -11.118 -30.731 1.00 91.94 290 SER A CA 1
ATOM 2291 C C . SER A 1 290 ? 19.961 -10.178 -30.452 1.00 91.94 290 SER A C 1
ATOM 2293 O O . SER A 1 290 ? 19.139 -9.914 -31.336 1.00 91.94 290 SER A O 1
ATOM 2295 N N . HIS A 1 291 ? 19.924 -9.621 -29.239 1.00 93.75 291 HIS A N 1
ATOM 2296 C CA . HIS A 1 291 ? 18.885 -8.702 -28.824 1.00 93.75 291 HIS A CA 1
ATOM 2297 C C . HIS A 1 291 ? 19.206 -7.866 -27.589 1.00 93.75 291 HIS A C 1
ATOM 2299 O O . HIS A 1 291 ? 20.058 -8.182 -26.759 1.00 93.75 291 HIS A O 1
ATOM 2305 N N . PHE A 1 292 ? 18.406 -6.819 -27.440 1.00 95.31 292 PHE A N 1
ATOM 2306 C CA . PHE A 1 292 ? 18.294 -5.977 -26.265 1.00 95.31 292 PHE A CA 1
ATOM 2307 C C . PHE A 1 292 ? 16.870 -6.051 -25.717 1.00 95.31 292 PHE A C 1
ATOM 2309 O O . PHE A 1 292 ? 15.930 -6.465 -26.406 1.00 95.31 292 PHE A O 1
ATOM 2316 N N . LYS A 1 293 ? 16.716 -5.653 -24.457 1.00 93.56 293 LYS A N 1
ATOM 2317 C CA . LYS A 1 293 ? 15.432 -5.593 -23.762 1.00 93.56 293 LYS A CA 1
ATOM 2318 C C . LYS A 1 293 ? 15.152 -4.163 -23.343 1.00 93.56 293 LYS A C 1
ATOM 2320 O O . LYS A 1 293 ? 16.031 -3.497 -22.796 1.00 93.56 293 LYS A O 1
ATOM 2325 N N . ILE A 1 294 ? 13.922 -3.721 -23.571 1.00 91.69 294 ILE A N 1
ATOM 2326 C CA . ILE A 1 294 ? 13.394 -2.482 -23.002 1.00 91.69 294 ILE A CA 1
ATOM 2327 C C . ILE A 1 294 ? 12.342 -2.851 -21.976 1.00 91.69 294 ILE A C 1
ATOM 2329 O O . ILE A 1 294 ? 11.521 -3.743 -22.194 1.00 91.69 294 ILE A O 1
ATOM 2333 N N . TYR A 1 295 ? 12.350 -2.113 -20.883 1.00 88.75 295 TYR A N 1
ATOM 2334 C CA . TYR A 1 295 ? 11.355 -2.197 -19.839 1.00 88.75 295 TYR A CA 1
ATOM 2335 C C . TYR A 1 295 ? 10.731 -0.820 -19.677 1.00 88.75 295 TYR A C 1
ATOM 2337 O O . TYR A 1 295 ? 11.436 0.160 -19.425 1.00 88.75 295 TYR A O 1
ATOM 2345 N N . ILE A 1 296 ? 9.412 -0.751 -19.830 1.00 87.88 296 ILE A N 1
ATOM 2346 C CA . ILE A 1 296 ? 8.632 0.454 -19.558 1.00 87.88 296 ILE A CA 1
ATOM 2347 C C . ILE A 1 296 ? 7.782 0.184 -18.336 1.00 87.88 296 ILE A C 1
ATOM 2349 O O . ILE A 1 296 ? 6.975 -0.742 -18.306 1.00 87.88 296 ILE A O 1
ATOM 2353 N N . ARG A 1 297 ? 7.995 1.004 -17.322 1.00 81.94 297 ARG A N 1
ATOM 2354 C CA . ARG A 1 297 ? 7.391 0.895 -16.010 1.00 81.94 297 ARG A CA 1
ATOM 2355 C C . ARG A 1 297 ? 6.406 2.043 -15.822 1.00 81.94 297 ARG A C 1
ATOM 2357 O O . ARG A 1 297 ? 6.806 3.191 -15.967 1.00 81.94 297 ARG A O 1
ATOM 2364 N N . HIS A 1 298 ? 5.164 1.757 -15.449 1.00 79.06 298 HIS A N 1
ATOM 2365 C CA . HIS A 1 298 ? 4.201 2.800 -15.076 1.00 79.06 298 HIS A CA 1
ATOM 2366 C C . HIS A 1 298 ? 4.445 3.290 -13.635 1.00 79.06 298 HIS A C 1
ATOM 2368 O O . HIS A 1 298 ? 3.995 2.668 -12.678 1.00 79.06 298 HIS A O 1
ATOM 2374 N N . LEU A 1 299 ? 5.141 4.405 -13.459 1.00 68.75 299 LEU A N 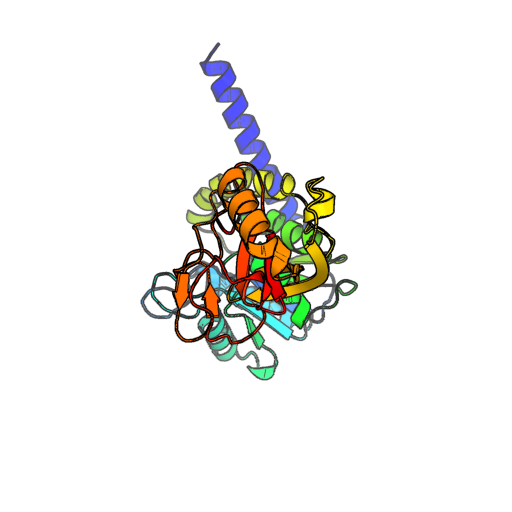1
ATOM 2375 C CA . LEU A 1 299 ? 5.328 5.087 -12.180 1.00 68.75 299 LEU A CA 1
ATOM 2376 C C . LEU A 1 299 ? 4.022 5.676 -11.638 1.00 68.75 299 LEU A C 1
ATOM 2378 O O . LEU A 1 299 ? 3.220 6.259 -12.366 1.00 68.75 299 LEU A O 1
ATOM 2382 N N . TYR A 1 300 ? 3.823 5.587 -10.328 1.00 59.47 300 TYR A N 1
ATOM 2383 C CA . TYR A 1 300 ? 2.685 6.222 -9.673 1.00 59.47 300 TYR A CA 1
ATOM 2384 C C . TYR A 1 300 ? 3.092 7.571 -9.076 1.00 59.47 300 TYR A C 1
ATOM 2386 O O . TYR A 1 300 ? 4.201 7.732 -8.583 1.00 59.47 300 TYR A O 1
ATOM 2394 N N . TRP A 1 301 ? 2.169 8.536 -9.019 1.00 43.00 301 TRP A N 1
ATOM 2395 C CA . TRP A 1 301 ? 2.385 9.827 -8.338 1.00 43.00 301 TRP A CA 1
ATOM 2396 C C . TRP A 1 301 ? 2.666 9.701 -6.827 1.00 43.00 301 TRP A C 1
ATOM 2398 O O . TRP A 1 301 ? 3.043 10.676 -6.191 1.00 43.00 301 TRP A O 1
ATOM 2408 N N . SER A 1 302 ? 2.468 8.518 -6.235 1.00 43.06 302 SER A N 1
ATOM 2409 C CA . SER A 1 302 ? 2.887 8.196 -4.864 1.00 43.06 302 SER A CA 1
ATOM 2410 C C . SER A 1 302 ? 4.352 7.768 -4.741 1.00 43.06 302 SER A C 1
ATOM 2412 O O . SER A 1 302 ? 4.825 7.595 -3.618 1.00 43.06 302 SER A O 1
ATOM 2414 N N . ASP A 1 303 ? 5.020 7.538 -5.871 1.00 40.06 303 ASP A N 1
ATOM 2415 C CA . ASP A 1 303 ? 6.413 7.092 -5.972 1.00 40.06 303 ASP A CA 1
ATOM 2416 C C . ASP A 1 303 ? 7.366 8.270 -6.275 1.00 40.06 303 ASP A C 1
ATOM 2418 O O . ASP A 1 303 ? 8.567 8.054 -6.444 1.00 40.06 303 ASP A O 1
ATOM 2422 N N . VAL A 1 304 ? 6.829 9.501 -6.333 1.00 33.62 304 VAL A N 1
ATOM 2423 C CA . VAL A 1 304 ? 7.539 10.773 -6.566 1.00 33.62 304 VAL A CA 1
ATOM 2424 C C . VAL A 1 304 ? 7.429 11.678 -5.341 1.00 33.62 304 VAL A C 1
ATOM 2426 O O . VAL A 1 304 ? 6.310 11.799 -4.790 1.00 33.62 304 VAL A O 1
#

InterPro domains:
  IPR003848 Domain of unknown function DUF218 [PF02698] (34-161)
  IPR003848 Domain of unknown function DUF218 [cd06259] (33-175)
  IPR014729 Rossmann-like alpha/beta/alpha sandwich fold [G3DSA:3.40.50.620] (25-153)
  IPR032537 Protein of unknown function DUF4952 [PF16310] (186-251)
  IPR051599 Cell Envelope Integrity and Synthesis Associated Protein [PTHR30336] (31-158)

Foldseek 3Di:
DVVVVVVVVVVVLVVLLVVLLVCLVPFDFAQFQEEEEEDDDQDLVLAHDPQSLLLLVQVLVCCVVNSYQAYEYAAEQDPSRDQRQVSSLVSNVVVVDPSVRYHGHHQRHDLLLSLLVCVVPDDQAGTYEYTHASSCQLLSQLSNVLSRRPHYTYDYGPDDDPVSVVVSSVSSVVSVVSVPFHRQDDLDDVCVVVVHDDPQKAWDGWAQDPDRHGSWTKTKIKGFLVCVVVVQVVCCVQFVQDRWADDDFWTWRPDPPQPQDGRPPFQKGKIKIQPDGHPDGDSVCSNVRGIIMMIITRHDPVSD

pLDDT: mean 85.99, std 13.23, range [33.62, 98.88]

Nearest PDB structures (foldseek):
  5lw0-assembly1_A  TM=5.517E-01  e=8.595E-02  Oryza sativa Japonica Group
  1tx0-assembly2_B  TM=3.468E-01  e=3.816E-01  Bacillus anthracis str. A2012
  4rg1-assembly1_A  TM=3.442E-01  e=2.668E-01  Homo sapiens
  5hxa-assembly1_A-2  TM=3.580E-01  e=1.051E+00  Paraburkholderia xenovorans LB400
  8usw-assembly1_A  TM=4.192E-01  e=2.282E+00  Homo sapiens

Mean predicted aligned error: 11.1 Å